Protein 1ZKO (pdb70)

Sequence (252 aa):
HHHHHLKKKKKYTKTHEWVSIEEDKVATVGITNHAQEQLGDVVVYVDLPEVGREVKKGEVVASSIESVKAAADVYAPLSGKIVEVNEKKLDTEPELINKDPEGEGWLFKEISDEGELEDLLLDEQQAYQEEFCAQQHHHHHLKKKYTKTHEWVSIEDKVATVGITNHAQEQLGDVVYVDLPEVGREVKKGEVVASSSIESSVVKAAADVYAPLSGKIVEVNEKLDTEPELINKDPEGEGWLFKEISDEGELEDLLDEQAYQEFCAQ

Secondary structure (DSSP, 8-state):
--PPPP--EE-TTSEEEEEETTEEEEEE-HHHHHHH-SEEEEEPPPTT-EE-TT-EEEEEEESS-EEEEE-SS-EE---B-GGGGT-TTHHHH-TTTTT--B--BS-GGGGGGSB-HHHHHHHHH-/--PPPP--EE-TTSEEEEEETTEEEEEE-HHHHHHH-SEEEEEPPPTT-EE-TTSEEEEEEESS-EEEEE-SS-EE---B-GGGGT-TTHHHH-TTTTT--B--BS-GGGGGGSB-HHHHHHHHH-

Nearest PDB structures (foldseek):
  1zko-assembly1_A  TM=1.008E+00  e=4.469E-24  Thermotoga maritima
  1onl-assembly3_C  TM=9.781E-01  e=3.619E-15  Thermus thermophilus
  3wdn-assembly1_A  TM=9.797E-01  e=1.399E-14  Bos taurus
  3mxu-assembly1_A  TM=9.113E-01  e=3.582E-14  Bartonella henselae
  2edg-assembly1_A  TM=9.151E-01  e=4.531E-14  Mus musculus

Structure (mmCIF, N/CA/C/O backbone):
data_1ZKO
#
_entry.id   1ZKO
#
_cell.length_a   53.950
_cell.length_b   65.249
_cell.length_c   69.140
_cell.angle_alpha   90.000
_cell.angle_beta   90.000
_cell.angle_gamma   90.000
#
_symmetry.space_group_name_H-M   'P 21 21 21'
#
loop_
_entity.id
_entity.type
_entity.pdbx_description
1 polymer 'Glycine cleavage system H protein'
2 non-polymer 'SODIUM ION'
3 water water
#
loop_
_atom_site.group_PDB
_atom_site.id
_atom_site.type_symbol
_atom_site.label_atom_id
_atom_site.label_alt_id
_atom_site.label_comp_id
_atom_site.label_asym_id
_atom_site.label_entity_id
_atom_site.label_seq_id
_atom_site.pdbx_PDB_ins_code
_atom_site.Cartn_x
_atom_site.Cartn_y
_atom_site.Cartn_z
_atom_site.occupancy
_atom_site.B_iso_or_equiv
_atom_site.auth_seq_id
_atom_site.auth_comp_id
_atom_site.auth_asym_id
_atom_site.auth_atom_id
_atom_site.pdbx_PDB_model_num
ATOM 1 N N . HIS A 1 8 ? -4.372 16.017 55.237 1.00 23.53 -4 HIS A N 1
ATOM 2 C CA . HIS A 1 8 ? -3.614 15.969 53.956 1.00 22.48 -4 HIS A CA 1
ATOM 3 C C . HIS A 1 8 ? -3.369 14.535 53.535 1.00 23.28 -4 HIS A C 1
ATOM 4 O O . HIS A 1 8 ? -3.094 13.670 54.367 1.00 24.88 -4 HIS A O 1
ATOM 11 N N . HIS A 1 9 ? -3.467 14.303 52.234 1.00 21.84 -3 HIS A N 1
ATOM 12 C CA . HIS A 1 9 ? -3.400 12.964 51.674 1.00 22.22 -3 HIS A CA 1
ATOM 13 C C . HIS A 1 9 ? -2.146 12.794 50.837 1.00 21.02 -3 HIS A C 1
ATOM 14 O O . HIS A 1 9 ? -1.632 13.768 50.283 1.00 21.38 -3 HIS A O 1
ATOM 21 N N . HIS A 1 10 ? -1.642 11.562 50.782 1.00 18.06 -2 HIS A N 1
ATOM 22 C CA . HIS A 1 10 ? -0.411 11.250 50.061 1.00 16.19 -2 HIS A CA 1
ATOM 23 C C . HIS A 1 10 ? -0.495 11.692 48.602 1.00 14.69 -2 HIS A C 1
ATOM 24 O O . HIS A 1 10 ? -1.407 11.302 47.872 1.00 14.36 -2 HIS A O 1
ATOM 31 N N . HIS A 1 11 ? 0.457 12.521 48.188 1.00 15.40 -1 HIS A N 1
ATOM 32 C CA . HIS A 1 11 ? 0.489 13.022 46.823 1.00 15.12 -1 HIS A CA 1
ATOM 33 C C . HIS A 1 11 ? 0.845 11.906 45.854 1.00 13.47 -1 HIS A C 1
ATOM 34 O O . HIS A 1 11 ? 1.784 11.154 46.094 1.00 15.71 -1 HIS A O 1
ATOM 41 N N . HIS A 1 12 ? 0.078 11.803 44.773 1.00 12.76 0 HIS A N 1
ATOM 42 C CA . HIS A 1 12 ? 0.421 10.919 43.670 1.00 12.85 0 HIS A CA 1
ATOM 43 C C . HIS A 1 12 ? 1.584 11.517 42.893 1.00 13.67 0 HIS A C 1
ATOM 44 O O . HIS A 1 12 ? 1.795 12.729 42.911 1.00 14.41 0 HIS A O 1
ATOM 51 N N . LEU A 1 13 ? 2.335 10.665 42.211 1.00 10.93 1 LEU A N 1
ATOM 52 C CA . LEU A 1 13 ? 3.356 11.137 41.282 1.00 10.68 1 LEU A CA 1
ATOM 53 C C . LEU A 1 13 ? 2.750 11.224 39.899 1.00 9.94 1 LEU A C 1
ATOM 54 O O . LEU A 1 13 ? 2.315 10.215 39.350 1.00 9.49 1 LEU A O 1
ATOM 59 N N . LYS A 1 14 ? 2.730 12.428 39.331 1.00 10.07 2 LYS A N 1
ATOM 60 C CA A LYS A 1 14 ? 2.137 12.648 38.007 0.80 12.42 2 LYS A CA 1
ATOM 61 C CA B LYS A 1 14 ? 2.146 12.634 38.009 0.20 10.74 2 LYS A CA 1
ATOM 62 C C . LYS A 1 14 ? 3.017 13.551 37.158 1.00 11.53 2 LYS A C 1
ATOM 63 O O . LYS A 1 14 ? 3.207 14.718 37.481 1.00 11.33 2 LYS A O 1
ATOM 82 N N . LYS A 1 16 ? 4.654 14.109 32.800 1.00 10.80 4 LYS A N 1
ATOM 83 C CA A LYS A 1 16 ? 4.804 13.638 31.430 0.50 11.46 4 LYS A CA 1
ATOM 84 C CA B LYS A 1 16 ? 4.796 13.663 31.427 0.50 12.24 4 LYS A CA 1
ATOM 85 C C . LYS A 1 16 ? 6.254 13.850 31.021 1.00 13.02 4 LYS A C 1
ATOM 86 O O . LYS A 1 16 ? 6.841 14.916 31.253 1.00 14.21 4 LYS A O 1
ATOM 97 N N . LYS A 1 17 ? 6.846 12.813 30.458 1.00 11.41 5 LYS A N 1
ATOM 98 C CA . LYS A 1 17 ? 8.234 12.879 30.034 1.00 13.98 5 LYS A CA 1
ATOM 99 C C . LYS A 1 17 ? 8.345 12.430 28.594 1.00 13.93 5 LYS A C 1
ATOM 100 O O . LYS A 1 17 ? 7.421 11.800 28.052 1.00 13.99 5 LYS A O 1
ATOM 106 N N . TYR A 1 18 ? 9.490 12.743 27.996 1.00 14.16 6 TYR A N 1
ATOM 107 C CA . TYR A 1 18 ? 9.710 12.497 26.581 1.00 13.90 6 TYR A CA 1
ATOM 108 C C . TYR A 1 18 ? 11.099 11.948 26.317 1.00 13.17 6 TYR A C 1
ATOM 109 O O . TYR A 1 18 ? 12.004 12.063 27.145 1.00 13.72 6 TYR A O 1
ATOM 118 N N . THR A 1 19 ? 11.252 11.337 25.149 1.00 14.14 7 THR A N 1
ATOM 119 C CA . THR A 1 19 ? 12.533 10.807 24.713 1.00 15.62 7 THR A CA 1
ATOM 120 C C . THR A 1 19 ? 12.971 11.514 23.432 1.00 15.80 7 THR A C 1
ATOM 121 O O . THR A 1 19 ? 12.147 12.074 22.700 1.00 13.81 7 THR A O 1
ATOM 125 N N . LYS A 1 20 ? 14.271 11.476 23.155 1.00 18.23 8 LYS A N 1
ATOM 126 C CA . LYS A 1 20 ? 14.803 12.041 21.913 1.00 18.75 8 LYS A CA 1
ATOM 127 C C . LYS A 1 20 ? 14.413 11.209 20.693 1.00 18.84 8 LYS A C 1
ATOM 128 O O . LYS A 1 20 ? 14.465 11.692 19.558 1.00 19.68 8 LYS A O 1
ATOM 134 N N . THR A 1 21 ? 14.004 9.966 20.942 1.00 18.60 9 THR A N 1
ATOM 135 C CA . THR A 1 21 ? 13.413 9.110 19.908 1.00 17.52 9 THR A CA 1
ATOM 136 C C . THR A 1 21 ? 11.920 9.411 19.654 1.00 16.90 9 THR A C 1
ATOM 137 O O . THR A 1 21 ? 11.239 8.657 18.954 1.00 19.04 9 THR A O 1
ATOM 141 N N . HIS A 1 22 ? 11.438 10.520 20.222 1.00 15.63 10 HIS A N 1
ATOM 142 C CA . HIS A 1 22 ? 10.074 11.029 20.040 1.00 14.05 10 HIS A CA 1
ATOM 143 C C . HIS A 1 22 ? 8.992 10.085 20.554 1.00 13.87 10 HIS A C 1
ATOM 144 O O . HIS A 1 22 ? 8.014 9.797 19.866 1.00 13.32 10 HIS A O 1
ATOM 151 N N . GLU A 1 23 ? 9.186 9.621 21.782 1.00 12.80 11 GLU A N 1
ATOM 152 C CA . GLU A 1 23 ? 8.151 8.902 22.503 1.00 12.31 11 GLU A CA 1
ATOM 153 C C . GLU A 1 23 ? 7.789 9.719 23.711 1.00 12.99 11 GLU A C 1
ATOM 154 O O . GLU A 1 23 ? 8.596 10.525 24.167 1.00 12.17 11 GLU A O 1
ATOM 160 N N . TRP A 1 24 ? 6.574 9.519 24.214 1.00 11.07 12 TRP A N 1
ATOM 161 C CA . TRP A 1 24 ? 6.127 10.160 25.449 1.00 11.98 12 TRP A CA 1
ATOM 162 C C . TRP A 1 24 ? 5.823 9.115 26.506 1.00 12.00 12 TRP A C 1
ATOM 163 O O . TRP A 1 24 ? 5.514 7.967 26.172 1.00 10.45 12 TRP A O 1
ATOM 174 N N . VAL A 1 25 ? 5.966 9.520 27.768 1.00 12.85 13 VAL A N 1
ATOM 175 C CA . VAL A 1 25 ? 5.648 8.706 28.938 1.00 14.76 13 VAL A CA 1
ATOM 176 C C . VAL A 1 25 ? 4.825 9.562 29.907 1.00 14.56 13 VAL A C 1
ATOM 177 O O . VAL A 1 25 ? 5.308 10.587 30.398 1.00 14.92 13 VAL A O 1
ATOM 181 N N . SER A 1 26 ? 3.591 9.135 30.163 1.00 12.00 14 SER A N 1
ATOM 182 C CA . SER A 1 26 ? 2.702 9.767 31.139 1.00 13.38 14 SER A CA 1
ATOM 183 C C . SER A 1 26 ? 2.694 8.869 32.367 1.00 12.98 14 SER A C 1
ATOM 184 O O . SER A 1 26 ? 2.260 7.719 32.299 1.00 11.70 14 SER A O 1
ATOM 187 N N . ILE A 1 27 ? 3.184 9.392 33.486 1.00 10.39 15 ILE A N 1
ATOM 188 C CA . ILE A 1 27 ? 3.335 8.577 34.678 1.00 13.81 15 ILE A CA 1
ATOM 189 C C . ILE A 1 27 ? 2.275 8.903 35.727 1.00 11.94 15 ILE A C 1
ATOM 190 O O . ILE A 1 27 ? 1.974 10.077 35.960 1.00 11.99 15 ILE A O 1
ATOM 195 N N . GLU A 1 28 ? 1.691 7.852 36.301 1.00 10.59 16 GLU A N 1
ATOM 196 C CA A GLU A 1 28 ? 0.769 7.965 37.433 0.50 11.27 16 GLU A CA 1
ATOM 197 C CA B GLU A 1 28 ? 0.771 7.971 37.435 0.50 10.44 16 GLU A CA 1
ATOM 198 C C . GLU A 1 28 ? 1.230 6.944 38.468 1.00 11.73 16 GLU A C 1
ATOM 199 O O . GLU A 1 28 ? 0.979 5.731 38.326 1.00 10.31 16 GLU A O 1
ATOM 204 N N . ASP A 1 29 ? 1.930 7.440 39.488 1.00 11.81 17 ASP A N 1
ATOM 205 C CA . ASP A 1 29 ? 2.591 6.596 40.481 1.00 13.78 17 ASP A CA 1
ATOM 206 C C . ASP A 1 29 ? 3.554 5.626 39.800 1.00 15.20 17 ASP A C 1
ATOM 207 O O . ASP A 1 29 ? 4.533 6.083 39.210 1.00 17.14 17 ASP A O 1
ATOM 212 N N . LYS A 1 30 ? 3.285 4.321 39.851 1.00 14.49 18 LYS A N 1
ATOM 213 C CA . LYS A 1 30 ? 4.173 3.334 39.207 1.00 14.19 18 LYS A CA 1
ATOM 214 C C . LYS A 1 30 ? 3.736 2.925 37.805 1.00 14.82 18 LYS A C 1
ATOM 215 O O . LYS A 1 30 ? 4.404 2.115 37.160 1.00 17.07 18 LYS A O 1
ATOM 221 N N . VAL A 1 31 ? 2.622 3.471 37.329 1.00 11.79 19 VAL A N 1
ATOM 222 C CA . VAL A 1 31 ? 2.098 3.091 36.018 1.00 12.14 19 VAL A CA 1
ATOM 223 C C . VAL A 1 31 ? 2.441 4.146 34.976 1.00 12.72 19 VAL A C 1
ATOM 224 O O . VAL A 1 31 ? 2.063 5.317 35.109 1.00 13.44 19 VAL A O 1
ATOM 228 N N . ALA A 1 32 ? 3.196 3.724 33.968 1.00 12.31 20 ALA A N 1
ATOM 229 C CA . ALA A 1 32 ? 3.582 4.573 32.845 1.00 12.02 20 ALA A CA 1
ATOM 230 C C . ALA A 1 32 ? 2.783 4.183 31.618 1.00 13.09 20 ALA A C 1
ATOM 231 O O . ALA A 1 32 ? 2.741 3.007 31.246 1.00 16.67 20 ALA A O 1
ATOM 233 N N . THR A 1 33 ? 2.146 5.172 30.998 1.00 10.38 21 THR A N 1
ATOM 234 C CA . THR A 1 33 ? 1.511 5.007 29.697 1.00 10.67 21 THR A CA 1
ATOM 235 C C . THR A 1 33 ? 2.491 5.542 28.653 1.00 9.74 21 THR A C 1
ATOM 236 O O . THR A 1 33 ? 3.040 6.636 28.819 1.00 9.92 21 THR A O 1
ATOM 240 N N . VAL A 1 34 ? 2.701 4.773 27.587 1.00 9.24 22 VAL A N 1
ATOM 241 C CA . VAL A 1 34 ? 3.704 5.110 26.577 1.00 8.63 22 VAL A CA 1
ATOM 242 C C . VAL A 1 34 ? 3.091 5.180 25.184 1.00 8.25 22 VAL A C 1
ATOM 243 O O . VAL A 1 34 ? 2.227 4.383 24.832 1.00 9.59 22 VAL A O 1
ATOM 247 N N . GLY A 1 35 ? 3.554 6.138 24.392 1.00 7.27 23 GLY A N 1
ATOM 248 C CA . GLY A 1 35 ? 3.176 6.206 22.987 1.00 8.71 23 GLY A CA 1
ATOM 249 C C . GLY A 1 35 ? 4.161 7.043 22.203 1.00 9.12 23 GLY A C 1
ATOM 250 O O . GLY A 1 35 ? 5.242 7.379 22.712 1.00 11.44 23 GLY A O 1
ATOM 251 N N . ILE A 1 36 ? 3.798 7.366 20.968 1.00 9.52 24 ILE A N 1
ATOM 252 C CA . ILE A 1 36 ? 4.650 8.216 20.131 1.00 8.21 24 ILE A CA 1
ATOM 253 C C . ILE A 1 36 ? 4.074 9.621 20.067 1.00 9.88 24 ILE A C 1
ATOM 254 O O . ILE A 1 36 ? 2.863 9.805 20.186 1.00 11.83 24 ILE A O 1
ATOM 259 N N . THR A 1 37 ? 4.947 10.611 19.915 1.00 10.71 25 THR A N 1
ATOM 260 C CA . THR A 1 37 ? 4.506 11.997 19.953 1.00 12.01 25 THR A CA 1
ATOM 261 C C . THR A 1 37 ? 3.865 12.422 18.636 1.00 13.26 25 THR A C 1
ATOM 262 O O . THR A 1 37 ? 4.008 11.745 17.602 1.00 13.56 25 THR A O 1
ATOM 266 N N . ASN A 1 38 ? 3.186 13.569 18.658 1.00 13.70 26 ASN A N 1
ATOM 267 C CA . ASN A 1 38 ? 2.660 14.134 17.427 1.00 15.20 26 ASN A CA 1
ATOM 268 C C . ASN A 1 38 ? 3.753 14.321 16.378 1.00 15.67 26 ASN A C 1
ATOM 269 O O . ASN A 1 38 ? 3.523 14.091 15.195 1.00 14.02 26 ASN A O 1
ATOM 274 N N . HIS A 1 39 ? 4.939 14.736 16.828 1.00 15.51 27 HIS A N 1
ATOM 275 C CA . HIS A 1 39 ? 6.086 14.904 15.950 1.00 15.83 27 HIS A CA 1
ATOM 276 C C . HIS A 1 39 ? 6.406 13.595 15.228 1.00 14.54 27 HIS A C 1
ATOM 277 O O . HIS A 1 39 ? 6.649 13.579 14.011 1.00 14.16 27 HIS A O 1
ATOM 284 N N . ALA A 1 40 ? 6.385 12.501 15.990 1.00 12.28 28 ALA A N 1
ATOM 285 C CA . ALA A 1 40 ? 6.688 11.170 15.468 1.00 12.84 28 ALA A CA 1
ATOM 286 C C . ALA A 1 40 ? 5.703 10.737 14.398 1.00 12.81 28 ALA A C 1
ATOM 287 O O . ALA A 1 40 ? 6.107 10.272 13.332 1.00 13.25 28 ALA A O 1
ATOM 289 N N . GLN A 1 41 ? 4.411 10.881 14.676 1.00 12.76 29 GLN A N 1
ATOM 290 C CA . GLN A 1 41 ? 3.409 10.439 13.715 1.00 13.82 29 GLN A CA 1
ATOM 291 C C . GLN A 1 41 ? 3.493 11.277 12.446 1.00 15.03 29 GLN A C 1
ATOM 292 O O . GLN A 1 41 ? 3.323 10.753 11.355 1.00 15.70 29 GLN A O 1
ATOM 298 N N . GLU A 1 42 ? 3.774 12.576 12.600 1.00 15.49 30 GLU A N 1
ATOM 299 C CA . GLU A 1 42 ? 3.991 13.462 11.453 1.00 17.18 30 GLU A CA 1
ATOM 300 C C . GLU A 1 42 ? 5.110 12.975 10.538 1.00 17.62 30 GLU A C 1
ATOM 301 O O . GLU A 1 42 ? 4.953 12.998 9.324 1.00 18.29 30 GLU A O 1
ATOM 307 N N . GLN A 1 43 ? 6.219 12.515 11.119 1.00 17.59 31 GLN A N 1
ATOM 308 C CA . GLN A 1 43 ? 7.352 12.002 10.346 1.00 18.62 31 GLN A CA 1
ATOM 309 C C . GLN A 1 43 ? 7.014 10.690 9.647 1.00 18.27 31 GLN A C 1
ATOM 310 O O . GLN A 1 43 ? 7.396 10.478 8.502 1.00 19.34 31 GLN A O 1
ATOM 316 N N . LEU A 1 44 ? 6.296 9.820 10.355 1.00 16.07 32 LEU A N 1
ATOM 317 C CA . LEU A 1 44 ? 5.920 8.503 9.833 1.00 15.08 32 LEU A CA 1
ATOM 318 C C . LEU A 1 44 ? 4.876 8.562 8.714 1.00 14.68 32 LEU A C 1
ATOM 319 O O . LEU A 1 44 ? 4.944 7.790 7.753 1.00 17.04 32 LEU A O 1
ATOM 324 N N . GLY A 1 45 ? 3.914 9.474 8.838 1.00 14.98 33 GLY A N 1
ATOM 325 C CA . GLY A 1 45 ? 2.778 9.513 7.911 1.00 14.84 33 GLY A CA 1
ATOM 326 C C . GLY A 1 45 ? 1.709 8.521 8.331 1.00 14.33 33 GLY A C 1
ATOM 327 O O . GLY A 1 45 ? 1.691 8.093 9.479 1.00 12.54 33 GLY A O 1
ATOM 328 N N . ASP A 1 46 ? 0.824 8.162 7.396 1.00 13.94 34 ASP A N 1
ATOM 329 C CA . ASP A 1 46 ? -0.353 7.339 7.681 1.00 14.45 34 ASP A CA 1
ATOM 330 C C . ASP A 1 46 ? 0.023 5.956 8.178 1.00 13.33 34 ASP A C 1
ATOM 331 O O . ASP A 1 46 ? 0.586 5.163 7.428 1.00 12.96 34 ASP A O 1
ATOM 336 N N . VAL A 1 47 ? -0.310 5.660 9.434 1.00 13.79 35 VAL A N 1
ATOM 337 C CA A VAL A 1 47 ? 0.008 4.367 10.060 0.50 11.69 35 VAL A CA 1
ATOM 338 C CA B VAL A 1 47 ? 0.050 4.364 9.989 0.50 12.99 35 VAL A CA 1
ATOM 339 C C . VAL A 1 47 ? -0.939 3.281 9.557 1.00 12.24 35 VAL A C 1
ATOM 340 O O . VAL A 1 47 ? -2.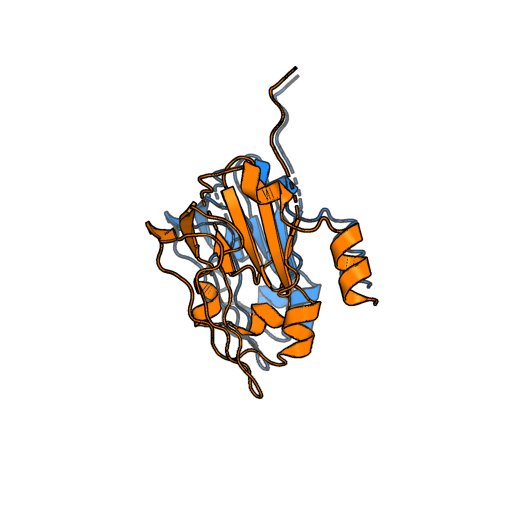161 3.487 9.541 1.00 13.76 35 VAL A O 1
ATOM 347 N N . VAL A 1 48 ? -0.382 2.133 9.175 1.00 11.43 36 VAL A N 1
ATOM 348 C CA . VAL A 1 48 ? -1.149 1.028 8.612 1.00 12.03 36 VAL A CA 1
ATOM 349 C C . VAL A 1 48 ? -1.097 -0.239 9.459 1.00 11.47 36 VAL A C 1
ATOM 350 O O . VAL A 1 48 ? -1.858 -1.160 9.221 1.00 10.69 36 VAL A O 1
ATOM 354 N N . TYR A 1 49 ? -0.207 -0.286 10.446 1.00 11.03 37 TYR A N 1
ATOM 355 C CA . TYR A 1 49 ? -0.020 -1.525 11.210 1.00 11.76 37 TYR A CA 1
ATOM 356 C C . TYR A 1 49 ? 0.795 -1.245 12.456 1.00 11.23 37 TYR A C 1
ATOM 357 O O . TYR A 1 49 ? 1.776 -0.505 12.400 1.00 10.13 37 TYR A O 1
ATOM 366 N N . VAL A 1 50 ? 0.350 -1.808 13.580 1.00 12.39 38 VAL A N 1
ATOM 367 C CA . VAL A 1 50 ? 1.076 -1.762 14.851 1.00 12.68 38 VAL A CA 1
ATOM 368 C C . VAL A 1 50 ? 1.266 -3.187 15.392 1.00 13.72 38 VAL A C 1
ATOM 369 O O . VAL A 1 50 ? 0.357 -4.008 15.312 1.00 14.35 38 VAL A O 1
ATOM 373 N N . ASP A 1 51 ? 2.446 -3.464 15.942 1.00 12.72 39 ASP A N 1
ATOM 374 C CA . ASP A 1 51 ? 2.681 -4.679 16.715 1.00 12.91 39 ASP A CA 1
ATOM 375 C C . ASP A 1 51 ? 2.958 -4.219 18.136 1.00 13.48 39 ASP A C 1
ATOM 376 O O . ASP A 1 51 ? 3.943 -3.540 18.393 1.00 13.69 39 ASP A O 1
ATOM 381 N N . LEU A 1 52 ? 2.057 -4.558 19.046 1.00 14.74 40 LEU A N 1
ATOM 382 C CA . LEU A 1 52 ? 2.169 -4.146 20.435 1.00 15.15 40 LEU A CA 1
ATOM 383 C C . LEU A 1 52 ? 2.827 -5.244 21.271 1.00 15.78 40 LEU A C 1
ATOM 384 O O . LEU A 1 52 ? 2.834 -6.411 20.863 1.00 16.63 40 LEU A O 1
ATOM 389 N N . PRO A 1 53 ? 3.384 -4.872 22.444 1.00 15.56 41 PRO A N 1
ATOM 390 C CA . PRO A 1 53 ? 4.054 -5.821 23.334 1.00 16.91 41 PRO A CA 1
ATOM 391 C C . PRO A 1 53 ? 3.076 -6.791 23.977 1.00 18.53 41 PRO A C 1
ATOM 392 O O . PRO A 1 53 ? 1.867 -6.561 23.952 1.00 18.34 41 PRO A O 1
ATOM 396 N N . GLU A 1 54 ? 3.596 -7.876 24.535 1.00 19.68 42 GLU A N 1
ATOM 397 C CA . GLU A 1 54 ? 2.752 -8.808 25.266 1.00 19.89 42 GLU A CA 1
ATOM 398 C C . GLU A 1 54 ? 2.639 -8.435 26.737 1.00 18.12 42 GLU A C 1
ATOM 399 O O . GLU A 1 54 ? 3.639 -8.132 27.387 1.00 16.02 42 GLU A O 1
ATOM 405 N N . VAL A 1 55 ? 1.412 -8.466 27.249 1.00 17.54 43 VAL A N 1
ATOM 406 C CA . VAL A 1 55 ? 1.146 -8.193 28.664 1.00 18.36 43 VAL A CA 1
ATOM 407 C C . VAL A 1 55 ? 1.831 -9.229 29.560 1.00 19.30 43 VAL A C 1
ATOM 408 O O . VAL A 1 55 ? 1.739 -10.443 29.310 1.00 18.30 43 VAL A O 1
ATOM 412 N N . GLY A 1 56 ? 2.524 -8.739 30.589 1.00 19.42 44 GLY A N 1
ATOM 413 C CA . GLY A 1 56 ? 3.333 -9.582 31.469 1.00 18.76 44 GLY A CA 1
ATOM 414 C C . GLY A 1 56 ? 4.821 -9.573 31.172 1.00 19.06 44 GLY A C 1
ATOM 415 O O . GLY A 1 56 ? 5.623 -10.015 31.990 1.00 18.50 44 GLY A O 1
ATOM 416 N N . ARG A 1 57 ? 5.197 -9.070 30.000 1.00 19.38 45 ARG A N 1
ATOM 417 C CA . ARG A 1 57 ? 6.593 -9.054 29.586 1.00 19.91 45 ARG A CA 1
ATOM 418 C C . ARG A 1 57 ? 7.433 -8.110 30.453 1.00 19.64 45 ARG A C 1
ATOM 419 O O . ARG A 1 57 ? 7.057 -6.955 30.672 1.00 19.25 45 ARG A O 1
ATOM 427 N N . GLU A 1 58 ? 8.551 -8.628 30.954 1.00 20.64 46 GLU A N 1
ATOM 428 C CA . GLU A 1 58 ? 9.547 -7.819 31.647 1.00 20.76 46 GLU A CA 1
ATOM 429 C C . GLU A 1 58 ? 10.503 -7.213 30.624 1.00 20.26 46 GLU A C 1
ATOM 430 O O . GLU A 1 58 ? 11.091 -7.932 29.813 1.00 20.51 46 GLU A O 1
ATOM 436 N N . VAL A 1 59 ? 10.651 -5.890 30.667 1.00 19.12 47 VAL A N 1
ATOM 437 C CA . VAL A 1 59 ? 11.472 -5.158 29.696 1.00 18.00 47 VAL A CA 1
ATOM 438 C C . VAL A 1 59 ? 12.496 -4.260 30.392 1.00 18.45 47 VAL A C 1
ATOM 439 O O . VAL A 1 59 ? 12.252 -3.772 31.508 1.00 17.58 47 VAL A O 1
ATOM 443 N N . LYS A 1 60 ? 13.639 -4.050 29.736 1.00 17.11 48 LYS A N 1
ATOM 444 C CA . LYS A 1 60 ? 14.618 -3.079 30.194 1.00 16.72 48 LYS A CA 1
ATOM 445 C C . LYS A 1 60 ? 14.504 -1.810 29.362 1.00 15.13 48 LYS A C 1
ATOM 446 O O . LYS A 1 60 ? 14.108 -1.852 28.200 1.00 16.23 48 LYS A O 1
ATOM 452 N N . LYS A 1 61 ? 14.857 -0.678 29.966 1.00 13.99 49 LYS A N 1
ATOM 453 C CA . LYS A 1 61 ? 14.943 0.578 29.242 1.00 11.57 49 LYS A CA 1
ATOM 454 C C . LYS A 1 61 ? 15.782 0.356 27.977 1.00 13.44 49 LYS A C 1
ATOM 455 O O . LYS A 1 61 ? 16.846 -0.259 28.047 1.00 13.57 49 LYS A O 1
ATOM 459 N N . GLY A 1 62 ? 15.269 0.804 26.834 1.00 13.44 50 GLY A N 1
ATOM 460 C CA . GLY A 1 62 ? 16.008 0.729 25.572 1.00 11.95 50 GLY A CA 1
ATOM 461 C C . GLY A 1 62 ? 15.618 -0.435 24.683 1.00 14.28 50 GLY A C 1
ATOM 462 O O . GLY A 1 62 ? 15.885 -0.407 23.485 1.00 15.20 50 GLY A O 1
ATOM 463 N N . GLU A 1 63 ? 14.984 -1.456 25.259 1.00 14.44 51 GLU A N 1
ATOM 464 C CA . GLU A 1 63 ? 14.582 -2.652 24.516 1.00 15.41 51 GLU A CA 1
ATOM 465 C C . GLU A 1 63 ? 13.471 -2.318 23.517 1.00 14.65 51 GLU A C 1
ATOM 466 O O . GLU A 1 63 ? 12.650 -1.449 23.776 1.00 12.02 51 GLU A O 1
ATOM 472 N N . VAL A 1 64 ? 13.453 -2.990 22.368 1.00 14.46 52 VAL A N 1
ATOM 473 C CA . VAL A 1 64 ? 12.347 -2.829 21.417 1.00 14.92 52 VAL A CA 1
ATOM 474 C C . VAL A 1 64 ? 11.087 -3.524 21.945 1.00 15.50 52 VAL A C 1
ATOM 475 O O . VAL A 1 64 ? 11.098 -4.730 22.217 1.00 17.29 52 VAL A O 1
ATOM 479 N N . VAL A 1 65 ? 9.995 -2.774 22.085 1.00 14.42 53 VAL A N 1
ATOM 480 C CA . VAL A 1 65 ? 8.748 -3.370 22.611 1.00 15.18 53 VAL A CA 1
ATOM 481 C C . VAL A 1 65 ? 7.547 -3.237 21.682 1.00 15.85 53 VAL A C 1
ATOM 482 O O . VAL A 1 65 ? 6.541 -3.897 21.893 1.00 17.71 53 VAL A O 1
ATOM 486 N N . ALA A 1 66 ? 7.649 -2.389 20.663 1.00 14.78 54 ALA A N 1
ATOM 487 C CA . ALA A 1 66 ? 6.585 -2.279 19.674 1.00 13.69 54 ALA A CA 1
ATOM 488 C C . ALA A 1 66 ? 7.148 -1.878 18.332 1.00 13.78 54 ALA A C 1
ATOM 489 O O . ALA A 1 66 ? 8.261 -1.365 18.236 1.00 14.33 54 ALA A O 1
ATOM 491 N N . SER A 1 67 ? 6.374 -2.134 17.291 1.00 13.89 55 SER A N 1
ATOM 492 C CA A SER A 1 67 ? 6.724 -1.708 15.946 0.50 13.42 55 SER A CA 1
ATOM 493 C CA B SER A 1 67 ? 6.736 -1.669 15.967 0.50 13.09 55 SER A CA 1
ATOM 494 C C . SER A 1 67 ? 5.529 -1.010 15.321 1.00 12.88 55 SER A C 1
ATOM 495 O O . SER A 1 67 ? 4.390 -1.396 15.566 1.00 12.96 55 SER A O 1
ATOM 500 N N . ILE A 1 68 ? 5.800 0.025 14.535 1.00 10.98 56 ILE A N 1
ATOM 501 C CA . ILE A 1 68 ? 4.756 0.782 13.848 1.00 12.20 56 ILE A CA 1
ATOM 502 C C . ILE A 1 68 ? 5.135 0.855 12.375 1.00 12.98 56 ILE A C 1
ATOM 503 O O . ILE A 1 68 ? 6.268 1.198 12.042 1.00 15.83 56 ILE A O 1
ATOM 508 N N . GLU A 1 69 ? 4.197 0.510 11.493 1.00 10.70 57 GLU A N 1
ATOM 509 C CA . GLU A 1 69 ? 4.446 0.588 10.063 1.00 10.96 57 GLU A CA 1
ATOM 510 C C . GLU A 1 69 ? 3.477 1.568 9.435 1.00 10.83 57 GLU A C 1
ATOM 511 O O . GLU A 1 69 ? 2.281 1.548 9.732 1.00 8.38 57 GLU A O 1
ATOM 517 N N . SER A 1 70 ? 4.013 2.440 8.590 1.00 11.51 58 SER A N 1
ATOM 518 C CA . SER A 1 70 ? 3.207 3.416 7.896 1.00 12.92 58 SER A CA 1
ATOM 519 C C . SER A 1 70 ? 3.267 3.139 6.408 1.00 13.54 58 SER A C 1
ATOM 520 O O . SER A 1 70 ? 3.925 2.188 5.973 1.00 14.69 58 SER A O 1
ATOM 523 N N . VAL A 1 71 ? 2.559 3.946 5.625 1.00 13.56 59 VAL A N 1
ATOM 524 C CA . VAL A 1 71 ? 2.575 3.768 4.176 1.00 14.81 59 VAL A CA 1
ATOM 525 C C . VAL A 1 71 ? 4.016 3.853 3.631 1.00 16.75 59 VAL A C 1
ATOM 526 O O . VAL A 1 71 ? 4.428 3.010 2.833 1.00 17.37 59 VAL A O 1
ATOM 530 N N . LYS A 1 72 ? 4.780 4.844 4.091 1.00 18.23 60 LYS A N 1
ATOM 531 C CA . LYS A 1 72 ? 6.108 5.119 3.534 1.00 19.06 60 LYS A CA 1
ATOM 532 C C . LYS A 1 72 ? 7.288 4.684 4.418 1.00 20.22 60 LYS A C 1
ATOM 533 O O . LYS A 1 72 ? 8.431 4.662 3.954 1.00 20.98 60 LYS A O 1
ATOM 539 N N . ALA A 1 73 ? 7.023 4.344 5.680 1.00 17.94 61 ALA A N 1
ATOM 540 C CA . ALA A 1 73 ? 8.109 4.087 6.618 1.00 17.85 61 ALA A CA 1
ATOM 541 C C . ALA A 1 73 ? 7.767 3.080 7.718 1.00 17.16 61 ALA A C 1
ATOM 542 O O . ALA A 1 73 ? 6.730 2.416 7.681 1.00 16.11 61 ALA A O 1
ATOM 544 N N . ALA A 1 74 ? 8.671 2.952 8.680 1.00 17.70 62 ALA A N 1
ATOM 545 C CA . ALA A 1 74 ? 8.477 2.054 9.806 1.00 16.66 62 ALA A CA 1
ATOM 546 C C . ALA A 1 74 ? 9.372 2.539 10.927 1.00 17.66 62 ALA A C 1
ATOM 547 O O . ALA A 1 74 ? 10.424 3.116 10.679 1.00 18.98 62 ALA A O 1
ATOM 549 N N . ALA A 1 75 ? 8.944 2.318 12.157 1.00 15.70 63 ALA A N 1
ATOM 550 C CA . ALA A 1 75 ? 9.771 2.657 13.302 1.00 15.85 63 ALA A CA 1
ATOM 551 C C . ALA A 1 75 ? 9.565 1.650 14.411 1.00 15.77 63 ALA A C 1
ATOM 552 O O . ALA A 1 75 ? 8.462 1.124 14.602 1.00 15.00 63 ALA A O 1
ATOM 554 N N . ASP A 1 76 ? 10.645 1.380 15.130 1.00 15.62 64 ASP A N 1
ATOM 555 C CA . ASP A 1 76 ? 10.556 0.611 16.355 1.00 15.31 64 ASP A CA 1
ATOM 556 C C . ASP A 1 76 ? 10.327 1.570 17.510 1.00 15.10 64 ASP A C 1
ATOM 557 O 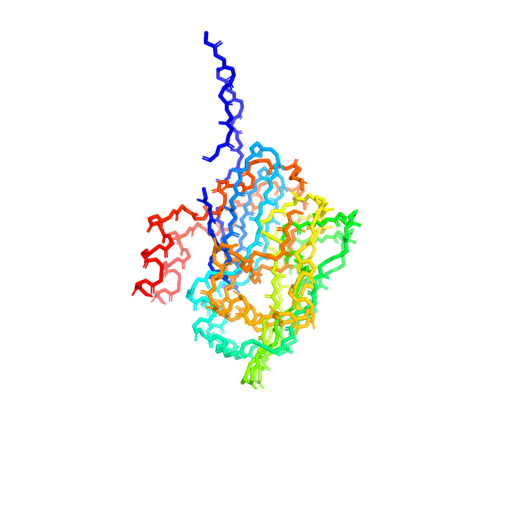O . ASP A 1 76 ? 10.759 2.729 17.475 1.00 15.29 64 ASP A O 1
ATOM 562 N N . VAL A 1 77 ? 9.615 1.077 18.516 1.00 13.65 65 VAL A N 1
ATOM 563 C CA . VAL A 1 77 ? 9.384 1.797 19.751 1.00 13.83 65 VAL A CA 1
ATOM 564 C C . VAL A 1 77 ? 10.224 1.126 20.833 1.00 13.19 65 VAL A C 1
ATOM 565 O O . VAL A 1 77 ? 10.218 -0.100 20.962 1.00 12.02 65 VAL A O 1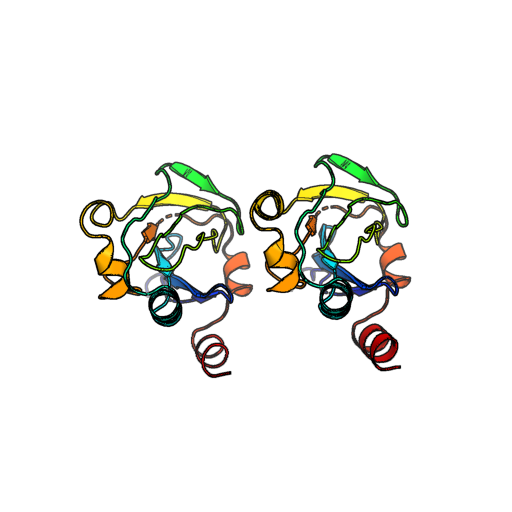
ATOM 569 N N . TYR A 1 78 ? 10.974 1.939 21.571 1.00 14.18 66 TYR A N 1
ATOM 570 C CA . TYR A 1 78 ? 11.871 1.450 22.608 1.00 14.55 66 TYR A CA 1
ATOM 571 C C . TYR A 1 78 ? 11.260 1.713 23.969 1.00 16.14 66 TYR A C 1
ATOM 572 O O . TYR A 1 78 ? 10.618 2.739 24.165 1.00 17.66 66 TYR A O 1
ATOM 581 N N . ALA A 1 79 ? 11.440 0.780 24.901 1.00 15.02 67 ALA A N 1
ATOM 582 C CA . ALA A 1 79 ? 11.007 0.992 26.279 1.00 13.88 67 ALA A CA 1
ATOM 583 C C . ALA A 1 79 ? 11.699 2.246 26.837 1.00 14.33 67 ALA A C 1
ATOM 584 O O . ALA A 1 79 ? 12.924 2.317 26.856 1.00 13.61 67 ALA A O 1
ATOM 586 N N . PRO A 1 80 ? 10.916 3.257 27.242 1.00 14.39 68 PRO A N 1
ATOM 587 C CA . PRO A 1 80 ? 11.513 4.463 27.805 1.00 13.95 68 PRO A CA 1
ATOM 588 C C . PRO A 1 80 ? 12.003 4.264 29.239 1.00 12.78 68 PRO A C 1
ATOM 589 O O . PRO A 1 80 ? 12.808 5.066 29.739 1.00 13.20 68 PRO A O 1
ATOM 593 N N . LEU A 1 81 ? 11.529 3.186 29.867 1.00 12.10 69 LEU A N 1
ATOM 594 C CA . LEU A 1 81 ? 11.820 2.849 31.261 1.00 10.48 69 LEU A CA 1
ATOM 595 C C . LEU A 1 81 ? 11.822 1.321 31.415 1.00 12.91 69 LEU A C 1
ATOM 596 O O . LEU A 1 81 ? 11.274 0.609 30.573 1.00 13.68 69 LEU A O 1
ATOM 601 N N . SER A 1 82 ? 12.419 0.836 32.500 1.00 12.21 70 SER A N 1
ATOM 602 C CA . SER A 1 82 ? 12.427 -0.597 32.816 1.00 12.93 70 SER A CA 1
ATOM 603 C C . SER A 1 82 ? 11.189 -0.940 33.623 1.00 14.38 70 SER A C 1
ATOM 604 O O . SER A 1 82 ? 10.688 -0.110 34.382 1.00 14.43 70 SER A O 1
ATOM 607 N N . GLY A 1 83 ? 10.718 -2.175 33.472 1.00 14.74 71 GLY A N 1
ATOM 608 C CA . GLY A 1 83 ? 9.539 -2.645 34.178 1.00 15.87 71 GLY A CA 1
ATOM 609 C C . GLY A 1 83 ? 8.740 -3.672 33.398 1.00 16.43 71 GLY A C 1
ATOM 610 O O . GLY A 1 83 ? 9.270 -4.366 32.524 1.00 17.77 71 GLY A O 1
ATOM 611 N N . LYS A 1 84 ? 7.453 -3.756 33.709 1.00 15.21 72 LYS A N 1
ATOM 612 C CA . LYS A 1 84 ? 6.619 -4.840 33.212 1.00 13.81 72 LYS A CA 1
ATOM 613 C C . LYS A 1 84 ? 5.395 -4.319 32.465 1.00 13.98 72 LYS A C 1
ATOM 614 O O . LYS A 1 84 ? 4.686 -3.459 32.970 1.00 16.37 72 LYS A O 1
ATOM 620 N N . ILE A 1 85 ? 5.155 -4.836 31.258 1.00 13.16 73 ILE A N 1
ATOM 621 C CA . ILE A 1 85 ? 3.968 -4.473 30.478 1.00 14.32 73 ILE A CA 1
ATOM 622 C C . ILE A 1 85 ? 2.695 -4.943 31.196 1.00 15.33 73 ILE A C 1
ATOM 623 O O . ILE A 1 85 ? 2.567 -6.132 31.534 1.00 16.38 73 ILE A O 1
ATOM 628 N N . VAL A 1 86 ? 1.765 -4.022 31.454 1.00 13.11 74 VAL A N 1
ATOM 629 C CA . VAL A 1 86 ? 0.511 -4.395 32.147 1.00 14.82 74 VAL A CA 1
ATOM 630 C C . VAL A 1 86 ? -0.783 -4.219 31.339 1.00 16.11 74 VAL A C 1
ATOM 631 O O . VAL A 1 86 ? -1.829 -4.766 31.704 1.00 16.96 74 VAL A O 1
ATOM 635 N N . GLU A 1 87 ? -0.723 -3.442 30.264 1.00 14.85 75 GLU A N 1
ATOM 636 C CA . GLU A 1 87 ? -1.883 -3.232 29.409 1.00 14.70 75 GLU A CA 1
ATOM 637 C C . GLU A 1 87 ? -1.403 -2.801 28.027 1.00 15.02 75 GLU A C 1
ATOM 638 O O . GLU A 1 87 ? -0.372 -2.134 27.901 1.00 15.06 75 GLU A O 1
ATOM 644 N N . VAL A 1 88 ? -2.144 -3.205 26.998 1.00 15.12 76 VAL A N 1
ATOM 645 C CA . VAL A 1 88 ? -1.909 -2.733 25.639 1.00 14.45 76 VAL A CA 1
ATOM 646 C C . VAL A 1 88 ? -3.206 -2.177 25.051 1.00 15.00 76 VAL A C 1
ATOM 647 O O . VAL A 1 88 ? -4.311 -2.557 25.474 1.00 14.22 76 VAL A O 1
ATOM 651 N N . ASN A 1 89 ? -3.068 -1.271 24.087 1.00 13.57 77 ASN A N 1
ATOM 652 C CA . ASN A 1 89 ? -4.207 -0.629 23.461 1.00 13.95 77 ASN A CA 1
ATOM 653 C C . ASN A 1 89 ? -4.699 -1.444 22.267 1.00 14.15 77 ASN A C 1
ATOM 654 O O . ASN A 1 89 ? -4.426 -1.112 21.117 1.00 15.19 77 ASN A O 1
ATOM 659 N N . GLU A 1 90 ? -5.428 -2.517 22.562 1.00 17.55 78 GLU A N 1
ATOM 660 C CA . GLU A 1 90 ? -5.833 -3.498 21.548 1.00 19.61 78 GLU A CA 1
ATOM 661 C C . GLU A 1 90 ? -6.602 -2.902 20.366 1.00 18.18 78 GLU A C 1
ATOM 662 O O . GLU A 1 90 ? -6.564 -3.468 19.269 1.00 21.82 78 GLU A O 1
ATOM 668 N N . LYS A 1 91 ? -7.285 -1.771 20.565 1.00 17.24 79 LYS A N 1
ATOM 669 C CA A LYS A 1 91 ? -8.079 -1.180 19.481 0.80 16.80 79 LYS A CA 1
ATOM 670 C CA B LYS A 1 91 ? -8.077 -1.168 19.488 0.20 16.58 79 LYS A CA 1
ATOM 671 C C . LYS A 1 91 ? -7.202 -0.792 18.289 1.00 16.02 79 LYS A C 1
ATOM 672 O O . LYS A 1 91 ? -7.678 -0.726 17.153 1.00 17.82 79 LYS A O 1
ATOM 683 N N . LEU A 1 92 ? -5.916 -0.562 18.554 1.00 13.97 80 LEU A N 1
ATOM 684 C CA . LEU A 1 92 ? -4.945 -0.242 17.502 1.00 13.09 80 LEU A CA 1
ATOM 685 C C . LEU A 1 92 ? -4.708 -1.381 16.504 1.00 14.28 80 LEU A C 1
ATOM 686 O O . LEU A 1 92 ? -4.220 -1.148 15.408 1.00 14.16 80 LEU A O 1
ATOM 691 N N . ASP A 1 93 ? -5.045 -2.608 16.884 1.00 14.57 81 ASP A N 1
ATOM 692 C CA . ASP A 1 93 ? -4.924 -3.738 15.964 1.00 17.04 81 ASP A CA 1
ATOM 693 C C . ASP A 1 93 ? -5.925 -3.613 14.809 1.00 19.16 81 ASP A C 1
ATOM 694 O O . ASP A 1 93 ? -5.655 -4.074 13.692 1.00 20.20 81 ASP A O 1
ATOM 699 N N . THR A 1 94 ? -7.051 -2.956 15.085 1.00 19.44 82 THR A N 1
ATOM 700 C CA . THR A 1 94 ? -8.123 -2.749 14.103 1.00 20.82 82 THR A CA 1
ATOM 701 C C . THR A 1 94 ? -8.191 -1.304 13.609 1.00 21.06 82 THR A C 1
ATOM 702 O O . THR A 1 94 ? -8.682 -1.028 12.506 1.00 19.68 82 THR A O 1
ATOM 706 N N . GLU A 1 95 ? -7.698 -0.385 14.435 1.00 21.45 83 GLU A N 1
ATOM 707 C CA . GLU A 1 95 ? -7.765 1.034 14.134 1.00 21.29 83 GLU A CA 1
ATOM 708 C C . GLU A 1 95 ? -6.408 1.708 14.397 1.00 20.32 83 GLU A C 1
ATOM 709 O O . GLU A 1 95 ? -6.316 2.603 15.249 1.00 18.75 83 GLU A O 1
ATOM 715 N N . PRO A 1 96 ? -5.354 1.304 13.649 1.00 19.31 84 PRO A N 1
ATOM 716 C CA . PRO A 1 96 ? -4.007 1.814 13.939 1.00 18.34 84 PRO A CA 1
ATOM 717 C C . PRO A 1 96 ? -3.873 3.296 13.611 1.00 17.68 84 PRO A C 1
ATOM 718 O O . PRO A 1 96 ? -2.958 3.957 14.110 1.00 16.02 84 PRO A O 1
ATOM 722 N N . GLU A 1 97 ? -4.797 3.807 12.797 1.00 18.35 85 GLU A N 1
ATOM 723 C CA . GLU A 1 97 ? -4.813 5.220 12.431 1.00 19.10 85 GLU A CA 1
ATOM 724 C C . GLU A 1 97 ? -5.075 6.159 13.611 1.00 18.68 85 GLU A C 1
ATOM 725 O O . GLU A 1 97 ? -4.853 7.367 13.494 1.00 19.69 85 GLU A O 1
ATOM 731 N N . LEU A 1 98 ? -5.544 5.620 14.737 1.00 18.16 86 LEU A N 1
ATOM 732 C CA . LEU A 1 98 ? -5.735 6.438 15.942 1.00 18.60 86 LEU A CA 1
ATOM 733 C C . LEU A 1 98 ? -4.399 7.016 16.403 1.00 17.34 86 LEU A C 1
ATOM 734 O O . LEU A 1 98 ? -4.363 8.073 17.032 1.00 18.06 86 LEU A O 1
ATOM 739 N N . ILE A 1 99 ? -3.309 6.335 16.045 1.00 17.08 87 ILE A N 1
ATOM 740 C CA . ILE A 1 99 ? -1.940 6.857 16.218 1.00 17.15 87 ILE A CA 1
ATOM 741 C C . ILE A 1 99 ? -1.715 8.174 15.470 1.00 17.05 87 ILE A C 1
ATOM 742 O O . ILE A 1 99 ? -1.000 9.051 15.958 1.00 17.53 87 ILE A O 1
ATOM 747 N N . ASN A 1 100 ? -2.314 8.318 14.291 1.00 16.64 88 ASN A N 1
ATOM 748 C CA . ASN A 1 100 ? -2.230 9.603 13.585 1.00 15.72 88 ASN A CA 1
ATOM 749 C C . ASN A 1 100 ? -3.202 10.610 14.168 1.00 16.47 88 ASN A C 1
ATOM 750 O O . ASN A 1 100 ? -2.856 11.785 14.348 1.00 17.28 88 ASN A O 1
ATOM 755 N N . LYS A 1 101 ? -4.415 10.141 14.467 1.00 17.21 89 LYS A N 1
ATOM 756 C CA . LYS A 1 101 ? -5.509 11.005 14.916 1.00 17.16 89 LYS A CA 1
ATOM 757 C C . LYS A 1 101 ? -5.210 11.676 16.248 1.00 16.77 89 LYS A C 1
ATOM 758 O O . LYS A 1 101 ? -5.464 12.869 16.402 1.00 18.27 89 LYS A O 1
ATOM 764 N N . ASP A 1 102 ? -4.665 10.904 17.188 1.00 15.47 90 ASP A N 1
ATOM 765 C CA . ASP A 1 102 ? -4.410 11.390 18.546 1.00 14.21 90 ASP A CA 1
ATOM 766 C C . ASP A 1 102 ? -3.247 10.637 19.204 1.00 13.31 90 ASP A C 1
ATOM 767 O O . ASP A 1 102 ? -3.463 9.887 20.149 1.00 11.20 90 ASP A O 1
ATOM 772 N N . PRO A 1 103 ? -2.012 10.858 18.714 1.00 13.50 91 PRO A N 1
ATOM 773 C CA . PRO A 1 103 ? -0.853 10.082 19.166 1.00 14.26 91 PRO A CA 1
ATOM 774 C C . PRO A 1 103 ? -0.595 10.171 20.673 1.00 13.23 91 PRO A C 1
ATOM 775 O O . PRO A 1 103 ? -0.123 9.207 21.276 1.00 12.92 91 PRO A O 1
ATOM 779 N N . GLU A 1 104 ? -0.911 11.312 21.283 1.00 13.76 92 GLU A N 1
ATOM 780 C CA . GLU A 1 104 ? -0.599 11.505 22.693 1.00 13.60 92 GLU A CA 1
ATOM 781 C C . GLU A 1 104 ? -1.844 11.378 23.580 1.00 16.23 92 GLU A C 1
ATOM 782 O O . GLU A 1 104 ? -1.825 11.712 24.764 1.00 16.90 92 GLU A O 1
ATOM 788 N N . GLY A 1 105 ? -2.920 10.875 22.990 1.00 15.69 93 GLY A N 1
ATOM 789 C CA . GLY A 1 105 ? -4.144 10.586 23.729 1.00 16.63 93 GLY A CA 1
ATOM 790 C C . GLY A 1 105 ? -4.643 9.182 23.458 1.00 16.04 93 GLY A C 1
ATOM 791 O O . GLY A 1 105 ? -4.108 8.212 23.988 1.00 15.43 93 GLY A O 1
ATOM 792 N N . GLU A 1 106 ? -5.674 9.112 22.615 1.00 16.45 94 GLU A N 1
ATOM 793 C CA . GLU A 1 106 ? -6.347 7.889 22.175 1.00 16.45 94 GLU A CA 1
ATOM 794 C C . GLU A 1 106 ? -5.410 6.842 21.541 1.00 16.31 94 GLU A C 1
ATOM 795 O O . GLU A 1 106 ? -5.653 5.634 21.633 1.00 16.79 94 GLU A O 1
ATOM 801 N N . GLY A 1 107 ? -4.356 7.312 20.883 1.00 14.48 95 GLY A N 1
ATOM 802 C CA . GLY A 1 107 ? -3.403 6.435 20.219 1.00 13.03 95 GLY A CA 1
ATOM 803 C C . GLY A 1 107 ? -2.243 5.943 21.080 1.00 13.06 95 GLY A C 1
ATOM 804 O O . GLY A 1 107 ? -1.213 5.517 20.548 1.00 14.02 95 GLY A O 1
ATOM 805 N N . TRP A 1 108 ? -2.397 5.971 22.406 1.00 11.92 96 TRP A N 1
ATOM 806 C CA . TRP A 1 108 ? -1.386 5.387 23.296 1.00 11.16 96 TRP A CA 1
ATOM 807 C C . TRP A 1 108 ? -1.205 3.907 22.956 1.00 10.72 96 TRP A C 1
ATOM 808 O O . TRP A 1 108 ? -2.152 3.268 22.505 1.00 11.34 96 TRP A O 1
ATOM 819 N N . LEU A 1 109 ? 0.005 3.387 23.164 1.00 12.90 97 LEU A N 1
ATOM 820 C CA . LEU A 1 109 ? 0.376 2.033 22.731 1.00 11.37 97 LEU A CA 1
ATOM 821 C C . LEU A 1 109 ? 0.252 0.999 23.836 1.00 11.61 97 LEU A C 1
ATOM 822 O O . LEU A 1 109 ? -0.372 -0.048 23.642 1.00 13.08 97 LEU A O 1
ATOM 827 N N . PHE A 1 110 ? 0.873 1.286 24.980 1.00 12.41 98 PHE A N 1
ATOM 828 C CA . PHE A 1 110 ? 0.894 0.349 26.096 1.00 11.91 98 PHE A CA 1
ATOM 829 C C . PHE A 1 110 ? 1.109 1.044 27.421 1.00 11.79 98 PHE A C 1
ATOM 830 O O . PHE A 1 110 ? 1.531 2.207 27.472 1.00 11.01 98 PHE A O 1
ATOM 838 N N . LYS A 1 111 ? 0.788 0.325 28.491 1.00 9.96 99 LYS A N 1
ATOM 839 C CA . LYS A 1 111 ? 1.032 0.799 29.833 1.00 9.67 99 LYS A CA 1
ATOM 840 C C . LYS A 1 111 ? 1.964 -0.185 30.491 1.00 9.02 99 LYS A C 1
ATOM 841 O O . LYS A 1 111 ? 1.873 -1.407 30.259 1.00 6.57 99 LYS A O 1
ATOM 855 N N . GLU A 1 113 ? 4.189 -1.142 34.346 1.00 13.40 101 GLU A N 1
ATOM 856 C CA . GLU A 1 113 ? 4.519 -0.926 35.744 1.00 13.41 101 GLU A CA 1
ATOM 857 C C . GLU A 1 113 ? 6.035 -0.812 35.883 1.00 14.76 101 GLU A C 1
ATOM 858 O O . GLU A 1 113 ? 6.756 -1.774 35.634 1.00 14.93 101 GLU A O 1
ATOM 864 N N . ILE A 1 114 ? 6.512 0.359 36.292 1.00 16.71 102 ILE A N 1
ATOM 865 C CA . ILE A 1 114 ? 7.952 0.653 36.257 1.00 17.06 102 ILE A CA 1
ATOM 866 C C . ILE A 1 114 ? 8.716 0.086 37.451 1.00 17.33 102 ILE A C 1
ATOM 867 O O . ILE A 1 114 ? 8.155 -0.085 38.530 1.00 17.74 102 ILE A O 1
ATOM 872 N N . SER A 1 115 ? 9.999 -0.197 37.243 1.00 15.50 103 SER A N 1
ATOM 873 C CA . SER A 1 115 ? 10.831 -0.808 38.286 1.00 17.99 103 SER A CA 1
ATOM 874 C C . SER A 1 115 ? 11.853 0.123 38.933 1.00 18.38 103 SER A C 1
ATOM 875 O O . SER A 1 115 ? 12.410 -0.211 39.985 1.00 19.55 103 SER A O 1
ATOM 878 N N . ASP A 1 116 ? 12.099 1.277 38.308 1.00 18.41 104 ASP A N 1
ATOM 879 C CA . ASP A 1 116 ? 13.164 2.186 38.730 1.00 18.26 104 ASP A CA 1
ATOM 880 C C . ASP A 1 116 ? 12.834 3.640 38.380 1.00 18.17 104 ASP A C 1
ATOM 881 O O . ASP A 1 116 ? 13.113 4.099 37.273 1.00 16.76 104 ASP A O 1
ATOM 886 N N . GLU A 1 117 ? 12.244 4.354 39.335 1.00 19.71 105 GLU A N 1
ATOM 887 C CA . GLU A 1 117 ? 11.806 5.738 39.120 1.00 21.58 105 GLU A CA 1
ATOM 888 C C . GLU A 1 117 ? 12.943 6.721 38.834 1.00 21.85 105 GLU A C 1
ATOM 889 O O . GLU A 1 117 ? 12.709 7.783 38.253 1.00 22.67 105 GLU A O 1
ATOM 895 N N . GLY A 1 118 ? 14.166 6.361 39.226 1.00 20.82 106 GLY A N 1
ATOM 896 C CA . GLY A 1 118 ? 15.355 7.174 38.938 1.00 21.24 106 GLY A CA 1
ATOM 897 C C . GLY A 1 118 ? 15.613 7.342 37.449 1.00 20.04 106 GLY A C 1
ATOM 898 O O . GLY A 1 118 ? 16.172 8.356 37.014 1.00 19.97 106 GLY A O 1
ATOM 899 N N . GLU A 1 119 ? 15.190 6.348 36.669 1.00 18.39 107 GLU A N 1
ATOM 900 C CA . GLU A 1 119 ? 15.230 6.424 35.215 1.00 17.49 107 GLU A CA 1
ATOM 901 C C . GLU A 1 119 ? 14.449 7.612 34.632 1.00 18.17 107 GLU A C 1
ATOM 902 O O . GLU A 1 119 ? 14.786 8.090 33.545 1.00 18.34 107 GLU A O 1
ATOM 908 N N . LEU A 1 120 ? 13.415 8.077 35.335 1.00 18.33 108 LEU A N 1
ATOM 909 C CA . LEU A 1 120 ? 1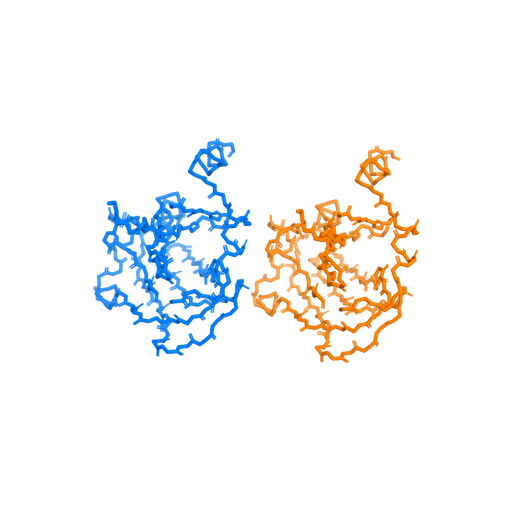2.597 9.194 34.838 1.00 18.18 108 LEU A CA 1
ATOM 910 C C . LEU A 1 120 ? 13.431 10.473 34.697 1.00 17.22 108 LEU A C 1
ATOM 911 O O . LEU A 1 120 ? 13.133 11.345 33.873 1.00 15.37 108 LEU A O 1
ATOM 916 N N . GLU A 1 121 ? 14.491 10.560 35.495 1.00 17.12 109 GLU A N 1
ATOM 917 C CA . GLU A 1 121 ? 15.356 11.737 35.496 1.00 17.63 109 GLU A CA 1
ATOM 918 C C . GLU A 1 121 ? 16.258 11.769 34.272 1.00 16.93 109 GLU A C 1
ATOM 919 O O . GLU A 1 121 ? 16.887 12.786 33.987 1.00 18.71 109 GLU A O 1
ATOM 925 N N . ASP A 1 122 ? 16.306 10.652 33.550 1.00 17.46 110 ASP A N 1
ATOM 926 C CA . ASP A 1 122 ? 17.048 10.557 32.297 1.00 18.58 110 ASP A CA 1
ATOM 927 C C . ASP A 1 122 ? 16.225 11.026 31.101 1.00 18.78 110 ASP A C 1
ATOM 928 O O . ASP A 1 122 ? 16.760 11.243 30.016 1.00 21.51 110 ASP A O 1
ATOM 933 N N . LEU A 1 123 ? 14.922 11.190 31.296 1.00 17.40 111 LEU A N 1
ATOM 934 C CA . LEU A 1 123 ? 14.063 11.627 30.199 1.00 16.13 111 LEU A CA 1
ATOM 935 C C . LEU A 1 123 ? 13.889 13.144 30.187 1.00 15.52 111 LEU A C 1
ATOM 936 O O . LEU A 1 123 ? 14.207 13.818 31.173 1.00 17.08 111 LEU A O 1
ATOM 941 N N . LEU A 1 124 ? 13.393 13.656 29.059 1.00 13.85 112 LEU A N 1
ATOM 942 C CA A LEU A 1 124 ? 13.164 15.090 28.867 0.50 13.60 112 LEU A CA 1
ATOM 943 C CA B LEU A 1 124 ? 13.167 15.089 28.869 0.50 13.35 112 LEU A CA 1
ATOM 944 C C . LEU A 1 124 ? 11.835 15.527 29.453 1.00 13.70 112 LEU A C 1
ATOM 945 O O . LEU A 1 124 ? 10.840 14.799 29.374 1.00 13.11 112 LEU A O 1
ATOM 954 N N . ASP A 1 125 ? 11.808 16.728 30.025 1.00 12.40 113 ASP A N 1
ATOM 955 C CA . ASP A 1 125 ? 10.538 17.295 30.403 1.00 13.95 113 ASP A CA 1
ATOM 956 C C . ASP A 1 125 ? 9.917 17.966 29.173 1.00 12.66 113 ASP A C 1
ATOM 957 O O . ASP A 1 125 ? 10.512 17.960 28.092 1.00 12.59 113 ASP A O 1
ATOM 962 N N . GLU A 1 126 ? 8.712 18.509 29.324 1.00 13.32 114 GLU A N 1
ATOM 963 C CA . GLU A 1 126 ? 7.977 19.028 28.168 1.00 13.62 114 GLU A CA 1
ATOM 964 C C . GLU A 1 126 ? 8.648 20.222 27.504 1.00 12.09 114 GLU A C 1
ATOM 965 O O . GLU A 1 126 ? 8.635 20.340 26.274 1.00 14.29 114 GLU A O 1
ATOM 971 N N . GLN A 1 127 ? 9.231 21.101 28.318 1.00 13.48 115 GLN A N 1
ATOM 972 C CA A GLN A 1 127 ? 9.968 22.261 27.819 0.70 13.66 115 GLN A CA 1
ATOM 973 C CA B GLN A 1 127 ? 9.955 22.265 27.805 0.30 13.52 115 GLN A CA 1
ATOM 974 C C . GLN A 1 127 ? 11.170 21.842 26.975 1.00 14.98 115 GLN A C 1
ATOM 975 O O . GLN A 1 127 ? 11.373 22.342 25.859 1.00 14.46 115 GLN A O 1
ATOM 986 N N . ALA A 1 128 ? 11.974 20.937 27.529 1.00 13.64 116 ALA A N 1
ATOM 987 C CA . ALA A 1 128 ? 13.143 20.415 26.843 1.00 14.67 116 ALA A CA 1
ATOM 988 C C . ALA A 1 128 ? 12.743 19.701 25.549 1.00 14.77 116 ALA A C 1
ATOM 989 O O . ALA A 1 128 ? 13.439 19.824 24.537 1.00 15.09 116 ALA A O 1
ATOM 991 N N . TYR A 1 129 ? 11.625 18.974 25.568 1.00 12.75 117 TYR A N 1
ATOM 992 C CA . TYR A 1 129 ? 11.186 18.271 24.353 1.00 14.55 117 TYR A CA 1
ATOM 993 C C . TYR A 1 129 ? 10.666 19.212 23.271 1.00 16.29 117 TYR A C 1
ATOM 994 O O . TYR A 1 129 ? 10.947 19.020 22.088 1.00 16.64 117 TYR A O 1
ATOM 1003 N N . GLN A 1 130 ? 9.889 20.211 23.677 1.00 17.43 118 GLN A N 1
ATOM 1004 C CA . GLN A 1 130 ? 9.359 21.184 22.724 1.00 18.85 118 GLN A CA 1
ATOM 1005 C C . GLN A 1 130 ? 10.499 21.971 22.071 1.00 19.95 118 GLN A C 1
ATOM 1006 O O . GLN A 1 130 ? 10.449 22.260 20.870 1.00 21.37 118 GLN A O 1
ATOM 1012 N N . GLU A 1 131 ? 11.536 22.258 22.861 1.00 19.91 119 GLU A N 1
ATOM 1013 C CA A GLU A 1 131 ? 12.752 22.894 22.358 0.50 20.63 119 GLU A CA 1
ATOM 1014 C CA B GLU A 1 131 ? 12.750 22.898 22.360 0.50 20.36 119 GLU A CA 1
ATOM 1015 C C . GLU A 1 131 ? 13.447 21.981 21.355 1.00 20.79 119 GLU A C 1
ATOM 1016 O O . GLU A 1 131 ? 13.799 22.412 20.255 1.00 21.96 119 GLU A O 1
ATOM 1021 N N . PHE A 1 132 ? 13.628 20.715 21.742 1.00 20.82 120 PHE A N 1
ATOM 1022 C CA . PHE A 1 132 ? 14.266 19.695 20.905 1.00 20.49 120 PHE A CA 1
ATOM 1023 C C . PHE A 1 132 ? 13.592 19.587 19.541 1.00 21.28 120 PHE A C 1
ATOM 1024 O O . PHE A 1 132 ? 14.267 19.526 18.519 1.00 22.31 120 PHE A O 1
ATOM 1032 N N . CYS A 1 133 ? 12.262 19.576 19.535 1.00 20.77 121 CYS A N 1
ATOM 1033 C CA . CYS A 1 133 ? 11.494 19.475 18.293 1.00 20.73 121 CYS A CA 1
ATOM 1034 C C . CYS A 1 133 ? 11.636 20.726 17.434 1.00 21.92 121 CYS A C 1
ATOM 1035 O O . CYS A 1 133 ? 11.832 20.622 16.224 1.00 22.26 121 CYS A O 1
ATOM 1038 N N . ALA A 1 134 ? 11.542 21.895 18.070 1.00 22.79 122 ALA A N 1
ATOM 1039 C CA . ALA A 1 134 ? 11.708 23.183 17.393 1.00 24.40 122 ALA A CA 1
ATOM 1040 C C . ALA A 1 134 ? 13.091 23.320 16.753 1.00 24.90 122 ALA A C 1
ATOM 1041 O O . ALA A 1 134 ? 13.217 23.845 15.643 1.00 25.35 122 ALA A O 1
ATOM 1043 N N . GLN A 1 135 ? 14.111 22.835 17.459 1.00 25.77 123 GLN A N 1
ATOM 1044 C CA A GLN A 1 135 ? 15.486 22.904 16.974 0.70 26.95 123 GLN A CA 1
ATOM 1045 C CA B GLN A 1 135 ? 15.498 22.883 16.998 0.30 26.92 123 GLN A CA 1
ATOM 1046 C C . GLN A 1 135 ? 15.800 21.730 16.053 1.00 27.98 123 GLN A C 1
ATOM 1047 O O . GLN A 1 135 ? 14.983 20.820 15.892 1.00 30.39 123 GLN A O 1
ATOM 1058 N N . HIS B 1 8 ? 22.445 13.932 55.398 1.00 28.56 -4 HIS B N 1
ATOM 1059 C CA . HIS B 1 8 ? 23.100 13.811 54.063 1.00 28.36 -4 HIS B CA 1
ATOM 1060 C C . HIS B 1 8 ? 23.252 12.361 53.632 1.00 28.35 -4 HIS B C 1
ATOM 1061 O O . HIS B 1 8 ? 23.075 11.436 54.437 1.00 29.49 -4 HIS B O 1
ATOM 1068 N N . HIS B 1 9 ? 23.573 12.171 52.356 1.00 26.36 -3 HIS B N 1
ATOM 1069 C CA . HIS B 1 9 ? 23.693 10.836 51.787 1.00 26.05 -3 HIS B CA 1
ATOM 1070 C C . HIS B 1 9 ? 24.958 10.706 50.957 1.00 23.80 -3 HIS B C 1
ATOM 1071 O O . HIS B 1 9 ? 25.457 11.687 50.414 1.00 23.05 -3 HIS B O 1
ATOM 1078 N N . HIS B 1 10 ? 25.475 9.483 50.883 1.00 22.87 -2 HIS B N 1
ATOM 1079 C CA . HIS B 1 10 ? 26.686 9.189 50.130 1.00 20.61 -2 HIS B CA 1
ATOM 1080 C C . HIS B 1 10 ? 26.505 9.577 48.668 1.00 20.17 -2 HIS B C 1
ATOM 1081 O O . HIS B 1 10 ? 25.505 9.211 48.037 1.00 18.86 -2 HIS B O 1
ATOM 1088 N N . HIS B 1 11 ? 27.455 10.347 48.139 1.00 19.13 -1 HIS B N 1
ATOM 1089 C CA . HIS B 1 11 ? 27.362 10.776 46.747 1.00 18.73 -1 HIS B CA 1
ATOM 1090 C C . HIS B 1 11 ? 27.742 9.642 45.822 1.00 18.81 -1 HIS B C 1
ATOM 1091 O O . HIS B 1 11 ? 28.657 8.870 46.117 1.00 18.54 -1 HIS B O 1
ATOM 1098 N N . HIS B 1 12 ? 27.022 9.561 44.713 1.00 16.76 0 HIS B N 1
ATOM 1099 C CA . HIS B 1 12 ? 27.367 8.672 43.616 1.00 16.29 0 HIS B CA 1
ATOM 1100 C C . HIS B 1 12 ? 28.571 9.215 42.867 1.00 15.99 0 HIS B C 1
ATOM 1101 O O . HIS B 1 12 ? 28.853 10.417 42.908 1.00 15.81 0 HIS B O 1
ATOM 1108 N N . LEU B 1 13 ? 29.287 8.330 42.188 1.00 12.56 1 LEU B N 1
ATOM 1109 C CA . LEU B 1 13 ? 30.294 8.786 41.260 1.00 11.34 1 LEU B CA 1
ATOM 1110 C C . LEU B 1 13 ? 29.605 8.886 39.915 1.00 11.57 1 LEU B C 1
ATOM 1111 O O . LEU B 1 13 ? 29.075 7.886 39.412 0.50 8.72 1 LEU B O 1
ATOM 1116 N N . LYS B 1 14 ? 29.555 10.103 39.365 1.00 8.50 2 LYS B N 1
ATOM 1117 C CA . LYS B 1 14 ? 28.910 10.326 38.073 1.00 10.43 2 LYS B CA 1
ATOM 1118 C C . LYS B 1 14 ? 29.785 11.207 37.203 1.00 9.31 2 LYS B C 1
ATOM 1119 O O . LYS B 1 14 ? 30.010 12.368 37.525 1.00 10.51 2 LYS B O 1
ATOM 1130 N N . LYS B 1 16 ? 31.359 11.727 32.831 1.00 12.95 4 LYS B N 1
ATOM 1131 C CA . LYS B 1 16 ? 31.523 11.284 31.453 1.00 13.65 4 LYS B CA 1
ATOM 1132 C C . LYS B 1 16 ? 32.941 11.580 30.968 1.00 13.79 4 LYS B C 1
ATOM 1133 O O . LYS B 1 16 ? 33.395 12.733 30.996 1.00 14.91 4 LYS B O 1
ATOM 1139 N N . LYS B 1 17 ? 33.628 10.534 30.524 1.00 13.43 5 LYS B N 1
ATOM 1140 C CA . LYS B 1 17 ? 35.004 10.637 30.057 1.00 11.73 5 LYS B CA 1
ATOM 1141 C C . LYS B 1 17 ? 35.126 10.115 28.639 1.00 11.40 5 LYS B C 1
ATOM 1142 O O . LYS B 1 17 ? 34.193 9.515 28.113 1.00 11.83 5 LYS B O 1
ATOM 1148 N N . TYR B 1 18 ? 36.293 10.336 28.039 1.00 10.92 6 TYR B N 1
ATOM 1149 C CA . TYR B 1 18 ? 36.504 10.078 26.620 1.00 10.42 6 TYR B CA 1
ATOM 1150 C C . TYR B 1 18 ? 37.897 9.540 26.355 1.00 9.86 6 TYR B C 1
ATOM 1151 O O . TYR B 1 18 ? 38.827 9.763 27.139 1.00 11.39 6 TYR B O 1
ATOM 1160 N N . THR B 1 19 ? 38.043 8.838 25.235 1.00 10.95 7 THR B N 1
ATOM 1161 C CA . THR B 1 19 ? 39.349 8.401 24.762 1.00 12.50 7 THR B CA 1
ATOM 1162 C C . THR B 1 19 ? 39.738 9.134 23.490 1.00 14.08 7 THR B C 1
ATOM 1163 O O . THR B 1 19 ? 38.887 9.638 22.745 1.00 12.37 7 THR B O 1
ATOM 1167 N N . LYS B 1 20 ? 41.040 9.163 23.224 1.00 14.57 8 LYS B N 1
ATOM 1168 C CA . LYS B 1 20 ? 41.548 9.755 21.999 1.00 14.92 8 LYS B CA 1
ATOM 1169 C C . LYS B 1 20 ? 41.233 8.874 20.789 1.00 15.74 8 LYS B C 1
ATOM 1170 O O . LYS B 1 20 ? 41.423 9.286 19.644 1.00 16.11 8 LYS B O 1
ATOM 1176 N N . THR B 1 21 ? 40.740 7.662 21.056 1.00 13.27 9 THR B N 1
ATOM 1177 C CA . THR B 1 21 ? 40.216 6.797 20.003 1.00 14.54 9 THR B CA 1
ATOM 1178 C C . THR B 1 21 ? 38.744 7.097 19.702 1.00 13.45 9 THR B C 1
ATOM 1179 O O . THR B 1 21 ? 38.106 6.362 18.946 1.00 13.67 9 THR B O 1
ATOM 1183 N N . HIS B 1 22 ? 38.211 8.169 20.298 1.00 13.05 10 HIS B N 1
ATOM 1184 C CA . HIS B 1 22 ? 36.842 8.643 20.025 1.00 11.13 10 HIS B CA 1
ATOM 1185 C C . HIS B 1 22 ? 35.754 7.715 20.592 1.00 11.69 10 HIS B C 1
ATOM 1186 O O . HIS B 1 22 ? 34.709 7.467 19.982 1.00 10.65 10 HIS B O 1
ATOM 1193 N N . GLU B 1 23 ? 36.033 7.198 21.779 1.00 12.01 11 GLU B N 1
ATOM 1194 C CA . GLU B 1 23 ? 35.044 6.479 22.551 1.00 12.64 11 GLU B CA 1
ATOM 1195 C C . GLU B 1 23 ? 34.663 7.338 23.738 1.00 12.68 11 GLU B C 1
ATOM 1196 O O . GLU B 1 23 ? 35.430 8.207 24.137 1.00 14.47 11 GLU B O 1
ATOM 1202 N N . TRP B 1 24 ? 33.466 7.122 24.275 1.00 10.62 12 TRP B N 1
ATOM 1203 C CA . TRP B 1 24 ? 33.043 7.797 25.505 1.00 10.43 12 TRP B CA 1
ATOM 1204 C C . TRP B 1 24 ? 32.653 6.778 26.547 1.00 11.55 12 TRP B C 1
ATOM 1205 O O . TRP B 1 24 ? 32.262 5.652 26.220 1.00 12.72 12 TRP B O 1
ATOM 1216 N N . VAL B 1 25 ? 32.767 7.178 27.807 1.00 10.52 13 VAL B N 1
ATOM 1217 C CA . VAL B 1 25 ? 32.401 6.321 28.925 1.00 11.40 13 VAL B CA 1
ATOM 1218 C C . VAL B 1 25 ? 31.583 7.191 29.859 1.00 12.43 13 VAL B C 1
ATOM 1219 O O . VAL B 1 25 ? 32.024 8.263 30.272 1.00 12.18 13 VAL B O 1
ATOM 1223 N N . SER B 1 26 ? 30.368 6.751 30.139 1.00 10.41 14 SER B N 1
ATOM 1224 C CA . SER B 1 26 ? 29.530 7.417 31.125 1.00 10.65 14 SER B CA 1
ATOM 1225 C C . SER B 1 26 ? 29.538 6.499 32.326 1.00 12.73 14 SER B C 1
ATOM 1226 O O . SER B 1 26 ? 29.164 5.343 32.216 1.00 14.33 14 SER B O 1
ATOM 1229 N N . ILE B 1 27 ? 30.001 6.996 33.464 1.00 13.21 15 ILE B N 1
ATOM 1230 C CA . ILE B 1 27 ? 30.087 6.145 34.640 1.00 13.51 15 ILE B CA 1
ATOM 1231 C C . ILE B 1 27 ? 29.105 6.550 35.739 1.00 13.69 15 ILE B C 1
ATOM 1232 O O . ILE B 1 27 ? 28.894 7.745 36.008 1.00 11.92 15 ILE B O 1
ATOM 1237 N N . GLU B 1 28 ? 28.487 5.538 36.341 1.00 11.90 16 GLU B N 1
ATOM 1238 C CA . GLU B 1 28 ? 27.607 5.727 37.482 1.00 13.06 16 GLU B CA 1
ATOM 1239 C C . GLU B 1 28 ? 28.089 4.705 38.489 1.00 12.74 16 GLU B C 1
ATOM 1240 O O . GLU B 1 28 ? 27.845 3.504 38.333 1.00 12.86 16 GLU B O 1
ATOM 1246 N N . ASP B 1 29 ? 28.811 5.182 39.497 1.00 13.45 17 ASP B N 1
ATOM 1247 C CA . ASP B 1 29 ? 29.501 4.321 40.456 1.00 13.14 17 ASP B CA 1
ATOM 1248 C C . ASP B 1 29 ? 30.444 3.329 39.758 1.00 13.86 17 ASP B C 1
ATOM 1249 O O . ASP B 1 29 ? 31.431 3.764 39.171 1.00 16.50 17 ASP B O 1
ATOM 1254 N N . LYS B 1 30 ? 30.157 2.027 39.789 1.00 12.80 18 LYS B N 1
ATOM 1255 C CA . LYS B 1 30 ? 31.064 1.036 39.178 1.00 12.74 18 LYS B CA 1
ATOM 1256 C C . LYS B 1 30 ? 30.642 0.648 37.765 1.00 13.66 18 LYS B C 1
ATOM 1257 O O . LYS B 1 30 ? 31.348 -0.119 37.098 1.00 14.77 18 LYS B O 1
ATOM 1263 N N . VAL B 1 31 ? 29.502 1.166 37.305 1.00 13.59 19 VAL B N 1
ATOM 1264 C CA . VAL B 1 31 ? 28.964 0.776 35.998 1.00 13.55 19 VAL B CA 1
ATOM 1265 C C . VAL B 1 31 ? 29.243 1.827 34.927 1.00 14.60 19 VAL B C 1
ATOM 1266 O O . VAL B 1 31 ? 28.783 2.966 35.029 1.00 13.27 19 VAL B O 1
ATOM 1270 N N . ALA B 1 32 ? 30.012 1.428 33.915 1.00 13.41 20 ALA B N 1
ATOM 1271 C CA . ALA B 1 32 ? 30.352 2.288 32.776 1.00 11.62 20 ALA B CA 1
ATOM 1272 C C . ALA B 1 32 ? 29.555 1.930 31.523 1.00 11.19 20 ALA B C 1
ATOM 1273 O O . ALA B 1 32 ? 29.586 0.778 31.048 1.00 10.41 20 ALA B O 1
ATOM 1275 N N . THR B 1 33 ? 28.844 2.921 30.989 1.00 9.63 21 THR B N 1
ATOM 1276 C CA . THR B 1 33 ? 28.210 2.799 29.679 1.00 8.63 21 THR B CA 1
ATOM 1277 C C . THR B 1 33 ? 29.197 3.308 28.613 1.00 10.50 21 THR B C 1
ATOM 1278 O O . THR B 1 33 ? 29.808 4.370 28.770 1.00 11.19 21 THR B O 1
ATOM 1282 N N . VAL B 1 34 ? 29.359 2.535 27.539 1.00 9.71 22 VAL B N 1
ATOM 1283 C CA . VAL B 1 34 ? 30.406 2.804 26.543 1.00 9.56 22 VAL B CA 1
ATOM 1284 C C . VAL B 1 34 ? 29.812 2.927 25.148 1.00 9.23 22 VAL B C 1
ATOM 1285 O O . VAL B 1 34 ? 28.934 2.160 24.763 1.00 10.65 22 VAL B O 1
ATOM 1289 N N . GLY B 1 35 ? 30.267 3.928 24.402 1.00 10.28 23 GLY B N 1
ATOM 1290 C CA . GLY B 1 35 ? 29.954 4.002 22.973 1.00 8.79 23 GLY B CA 1
ATOM 1291 C C . GLY B 1 35 ? 31.001 4.785 22.212 1.00 9.73 23 GLY B C 1
ATOM 1292 O O . GLY B 1 35 ? 32.065 5.096 22.748 1.00 11.23 23 GLY B O 1
ATOM 1293 N N . ILE B 1 36 ? 30.706 5.073 20.948 1.00 9.18 24 ILE B N 1
ATOM 1294 C CA . ILE B 1 36 ? 31.534 5.980 20.165 1.00 10.08 24 ILE B CA 1
ATOM 1295 C C . ILE B 1 36 ? 30.900 7.371 20.118 1.00 9.97 24 ILE B C 1
ATOM 1296 O O . ILE B 1 36 ? 29.679 7.521 20.250 1.00 11.37 24 ILE B O 1
ATOM 1301 N N . THR B 1 37 ? 31.742 8.380 19.938 1.00 9.02 25 THR B N 1
ATOM 1302 C CA . THR B 1 37 ? 31.299 9.766 19.988 1.00 10.45 25 THR B CA 1
ATOM 1303 C C . THR B 1 37 ? 30.719 10.182 18.640 1.00 12.71 25 THR B C 1
ATOM 1304 O O . THR B 1 37 ? 30.916 9.507 17.632 1.00 12.33 25 THR B O 1
ATOM 1308 N N . ASN B 1 38 ? 30.032 11.321 18.622 1.00 13.77 26 ASN B N 1
ATOM 1309 C CA . ASN B 1 38 ? 29.561 11.910 17.375 1.00 15.29 26 ASN B CA 1
ATOM 1310 C C . ASN B 1 38 ? 30.693 12.081 16.364 1.00 14.76 26 ASN B C 1
ATOM 1311 O O . ASN B 1 38 ? 30.511 11.812 15.178 1.00 15.19 26 ASN B O 1
ATOM 1316 N N . HIS B 1 39 ? 31.864 12.511 16.844 1.00 14.05 27 HIS B N 1
ATOM 1317 C CA . HIS B 1 39 ? 33.057 12.655 15.999 1.00 14.07 27 HIS B CA 1
ATOM 1318 C C . HIS B 1 39 ? 33.403 11.336 15.305 1.00 14.36 27 HIS B C 1
ATOM 1319 O O . HIS B 1 39 ? 33.653 11.310 14.097 1.00 16.29 27 HIS B O 1
ATOM 1326 N N . ALA B 1 40 ? 33.361 10.240 16.062 1.00 12.53 28 ALA B N 1
ATOM 1327 C CA . ALA B 1 40 ? 33.625 8.905 15.517 1.00 14.17 28 ALA B CA 1
ATOM 1328 C C . ALA B 1 40 ? 32.630 8.508 14.425 1.00 13.45 28 ALA B C 1
ATOM 1329 O O . ALA B 1 40 ? 33.041 8.091 13.338 1.00 15.07 28 ALA B O 1
ATOM 1331 N N . GLN B 1 41 ? 31.334 8.635 14.708 1.00 12.87 29 GLN B N 1
ATOM 1332 C CA . GLN B 1 41 ? 30.314 8.230 13.733 1.00 12.90 29 GLN B CA 1
ATOM 1333 C C . GLN B 1 41 ? 30.355 9.067 12.458 1.00 13.97 29 GLN B C 1
ATOM 1334 O O . GLN B 1 41 ? 30.098 8.538 11.373 1.00 15.44 29 GLN B O 1
ATOM 1340 N N . GLU B 1 42 ? 30.665 10.362 12.595 1.00 12.24 30 GLU B N 1
ATOM 1341 C CA . GLU B 1 42 ? 30.843 11.250 11.434 1.00 14.87 30 GLU B CA 1
ATOM 1342 C C . GLU B 1 42 ? 31.972 10.766 10.525 1.00 16.51 30 GLU B C 1
ATOM 1343 O O . GLU B 1 42 ? 31.874 10.854 9.303 1.00 18.46 30 GLU B O 1
ATOM 1349 N N . GLN B 1 43 ? 33.035 10.250 11.131 1.00 16.70 31 GLN B N 1
ATOM 1350 C CA . GLN B 1 43 ? 34.186 9.746 10.391 1.00 18.07 31 GLN B CA 1
ATOM 1351 C C . GLN B 1 43 ? 33.895 8.422 9.699 1.00 16.92 31 GLN B C 1
ATOM 1352 O O . GLN B 1 43 ? 34.407 8.158 8.614 1.00 18.05 31 GLN B O 1
ATOM 1358 N N . LEU B 1 44 ? 33.089 7.582 10.338 1.00 14.26 32 LEU B N 1
ATOM 1359 C CA . LEU B 1 44 ? 32.761 6.271 9.776 1.00 15.16 32 LEU B CA 1
ATOM 1360 C C . LEU B 1 44 ? 31.788 6.345 8.618 1.00 15.26 32 LEU B C 1
ATOM 1361 O O . LEU B 1 44 ? 31.888 5.564 7.672 1.00 15.56 32 LEU B O 1
ATOM 1366 N N . GLY B 1 45 ? 30.842 7.273 8.707 1.00 15.58 33 GLY B N 1
ATOM 1367 C CA . GLY B 1 45 ? 29.709 7.287 7.792 1.00 15.20 33 GLY B CA 1
ATOM 1368 C C . GLY B 1 45 ? 28.654 6.278 8.216 1.00 14.49 33 GLY B C 1
ATOM 1369 O O . GLY B 1 45 ? 28.647 5.817 9.357 1.00 11.83 33 GLY B O 1
ATOM 1370 N N . ASP B 1 46 ? 27.772 5.926 7.285 1.00 14.50 34 ASP B N 1
ATOM 1371 C CA . ASP B 1 46 ? 26.611 5.102 7.579 1.00 12.33 34 ASP B CA 1
ATOM 1372 C C . ASP B 1 46 ? 27.001 3.729 8.114 1.00 12.17 34 ASP B C 1
ATOM 1373 O O . ASP B 1 46 ? 27.609 2.933 7.397 1.00 10.53 34 ASP B O 1
ATOM 1378 N N . VAL B 1 47 ? 26.613 3.453 9.358 1.00 12.37 35 VAL B N 1
ATOM 1379 C CA . VAL B 1 47 ? 26.908 2.169 10.015 1.00 9.85 35 VAL B CA 1
ATOM 1380 C C . VAL B 1 47 ? 25.926 1.101 9.542 1.00 10.17 35 VAL B C 1
ATOM 1381 O O . VAL B 1 47 ? 24.708 1.312 9.541 1.00 11.31 35 VAL B O 1
ATOM 1385 N N . VAL B 1 48 ? 26.469 -0.058 9.171 1.00 10.60 36 VAL B N 1
ATOM 1386 C CA . VAL B 1 48 ? 25.669 -1.140 8.613 1.00 9.85 36 VAL B CA 1
ATOM 1387 C C . VAL B 1 48 ? 25.763 -2.437 9.410 1.00 10.44 36 VAL B C 1
ATOM 1388 O O . VAL B 1 48 ? 25.004 -3.354 9.153 1.00 10.63 36 VAL B O 1
ATOM 1392 N N . TYR B 1 49 ? 26.705 -2.513 10.358 1.00 9.24 37 TYR B N 1
ATOM 1393 C CA . TYR B 1 49 ? 26.949 -3.736 11.122 1.00 10.67 37 TYR B CA 1
ATOM 1394 C C . TYR B 1 49 ? 27.725 -3.432 12.393 1.00 9.08 37 TYR B C 1
ATOM 1395 O O . TYR B 1 49 ? 28.673 -2.655 12.369 1.00 12.49 37 TYR B O 1
ATOM 1404 N N . VAL B 1 50 ? 27.299 -4.026 13.507 1.00 10.16 38 VAL B N 1
ATOM 1405 C CA . VAL B 1 50 ? 28.052 -3.936 14.755 1.00 11.30 38 VAL B CA 1
ATOM 1406 C C . VAL B 1 50 ? 28.198 -5.327 15.348 1.00 12.62 38 VAL B C 1
ATOM 1407 O O . VAL B 1 50 ? 27.244 -6.113 15.331 1.00 11.66 38 VAL B O 1
ATOM 1411 N N . ASP B 1 51 ? 29.391 -5.628 15.865 1.00 9.85 39 ASP B N 1
ATOM 1412 C CA . ASP B 1 51 ? 29.609 -6.829 16.661 1.00 12.76 39 ASP B CA 1
ATOM 1413 C C . ASP B 1 51 ? 29.876 -6.403 18.103 1.00 13.09 39 ASP B C 1
ATOM 1414 O O . ASP B 1 51 ? 30.945 -5.871 18.430 1.00 10.97 39 ASP B O 1
ATOM 1419 N N . LEU B 1 52 ? 28.890 -6.618 18.960 1.00 12.73 40 LEU B N 1
ATOM 1420 C CA . LEU B 1 52 ? 29.018 -6.280 20.373 1.00 13.76 40 LEU B CA 1
ATOM 1421 C C . LEU B 1 52 ? 29.707 -7.407 21.159 1.00 13.96 40 LEU B C 1
ATOM 1422 O O . LEU B 1 52 ? 29.723 -8.556 20.702 1.00 16.09 40 LEU B O 1
ATOM 1427 N N . PRO B 1 53 ? 30.267 -7.085 22.347 1.00 13.84 41 PRO B N 1
ATOM 1428 C CA . PRO B 1 53 ? 30.799 -8.113 23.245 1.00 14.79 41 PRO B CA 1
ATOM 1429 C C . PRO B 1 53 ? 29.697 -8.988 23.829 1.00 15.96 41 PRO B C 1
ATOM 1430 O O . PRO B 1 53 ? 28.514 -8.659 23.716 1.00 17.95 41 PRO B O 1
ATOM 1434 N N . GLU B 1 54 ? 30.097 -10.105 24.426 1.00 16.08 42 GLU B N 1
ATOM 1435 C CA . GLU B 1 54 ? 29.171 -10.985 25.118 1.00 16.79 42 GLU B CA 1
ATOM 1436 C C . GLU B 1 54 ? 29.093 -10.614 26.593 1.00 16.19 42 GLU B C 1
ATOM 1437 O O . GLU B 1 54 ? 30.117 -10.374 27.230 1.00 16.19 42 GLU B O 1
ATOM 1443 N N . VAL B 1 55 ? 27.874 -10.568 27.126 1.00 17.41 43 VAL B N 1
ATOM 1444 C CA . VAL B 1 55 ? 27.654 -10.321 28.549 1.00 17.44 43 VAL B CA 1
ATOM 1445 C C . VAL B 1 55 ? 28.410 -11.379 29.355 1.00 17.00 43 VAL B C 1
ATOM 1446 O O . VAL B 1 55 ? 28.347 -12.573 29.039 1.00 16.42 43 VAL B O 1
ATOM 1450 N N . GLY B 1 56 ? 29.156 -10.933 30.361 1.00 17.34 44 GLY B N 1
ATOM 1451 C CA . GLY B 1 56 ? 29.941 -11.826 31.214 1.00 18.46 44 GLY B CA 1
ATOM 1452 C C . GLY B 1 56 ? 31.420 -11.865 30.885 1.00 18.11 44 GLY B C 1
ATOM 1453 O O . GLY B 1 56 ? 32.224 -12.364 31.669 1.00 19.46 44 GLY B O 1
ATOM 1454 N N . ARG B 1 57 ? 31.783 -11.338 29.717 1.00 18.36 45 ARG B N 1
ATOM 1455 C CA . ARG B 1 57 ? 33.168 -11.330 29.286 1.00 18.28 45 ARG B CA 1
ATOM 1456 C C . ARG B 1 57 ? 33.967 -10.384 30.163 1.00 18.36 45 ARG B C 1
ATOM 1457 O O . ARG B 1 57 ? 33.536 -9.257 30.446 1.00 16.34 45 ARG B O 1
ATOM 1465 N N . GLU B 1 58 ? 35.115 -10.868 30.622 1.00 17.20 46 GLU B N 1
ATOM 1466 C CA . GLU B 1 58 ? 36.055 -10.051 31.356 1.00 18.51 46 GLU B CA 1
ATOM 1467 C C . GLU B 1 58 ? 37.031 -9.470 30.349 1.00 18.99 46 GLU B C 1
ATOM 1468 O O . GLU B 1 58 ? 37.555 -10.190 29.494 1.00 19.75 46 GLU B O 1
ATOM 1474 N N . VAL B 1 59 ? 37.255 -8.163 30.439 1.00 17.31 47 VAL B N 1
ATOM 1475 C CA . VAL B 1 59 ? 38.108 -7.478 29.486 1.00 15.41 47 VAL B CA 1
ATOM 1476 C C . VAL B 1 59 ? 39.125 -6.602 30.210 1.00 16.32 47 VAL B C 1
ATOM 1477 O O . VAL B 1 59 ? 38.912 -6.193 31.356 1.00 16.74 47 VAL B O 1
ATOM 1481 N N . LYS B 1 60 ? 40.238 -6.339 29.534 1.00 14.99 48 LYS B N 1
ATOM 1482 C CA . LYS B 1 60 ? 41.249 -5.429 30.035 1.00 16.40 48 LYS B CA 1
ATOM 1483 C C . LYS B 1 60 ? 41.252 -4.174 29.170 1.00 14.19 48 LYS B C 1
ATOM 1484 O O . LYS B 1 60 ? 41.053 -4.246 27.951 1.00 13.94 48 LYS B O 1
ATOM 1488 N N . LYS B 1 61 ? 41.459 -3.023 29.801 1.00 13.63 49 LYS B N 1
ATOM 1489 C CA . LYS B 1 61 ? 41.610 -1.763 29.070 1.00 12.40 49 LYS B CA 1
ATOM 1490 C C . LYS B 1 61 ? 42.573 -1.925 27.891 1.00 14.56 49 LYS B C 1
ATOM 1491 O O . LYS B 1 61 ? 43.669 -2.474 28.040 1.00 13.57 49 LYS B O 1
ATOM 1497 N N . GLY B 1 62 ? 42.147 -1.458 26.720 1.00 12.74 50 GLY B N 1
ATOM 1498 C CA . GLY B 1 62 ? 42.963 -1.527 25.518 1.00 13.72 50 GLY B CA 1
ATOM 1499 C C . GLY B 1 62 ? 42.605 -2.666 24.587 1.00 13.29 50 GLY B C 1
ATOM 1500 O O . GLY B 1 62 ? 42.972 -2.644 23.404 1.00 15.97 50 GLY B O 1
ATOM 1501 N N . GLU B 1 63 ? 41.887 -3.668 25.097 1.00 12.43 51 GLU B N 1
ATOM 1502 C CA . GLU B 1 63 ? 41.536 -4.831 24.272 1.00 13.54 51 GLU B CA 1
ATOM 1503 C C . GLU B 1 63 ? 40.405 -4.485 23.323 1.00 12.19 51 GLU B C 1
ATOM 1504 O O . GLU B 1 63 ? 39.546 -3.676 23.649 1.00 12.51 51 GLU B O 1
ATOM 1510 N N . VAL B 1 64 ? 40.416 -5.101 22.144 1.00 11.44 52 VAL B N 1
ATOM 1511 C CA . VAL B 1 64 ? 39.293 -5.000 21.218 1.00 10.68 52 VAL B CA 1
ATOM 1512 C C . VAL B 1 64 ? 38.082 -5.703 21.850 1.00 11.65 52 VAL B C 1
ATOM 1513 O O . VAL B 1 64 ? 38.159 -6.885 22.213 1.00 14.50 52 VAL B O 1
ATOM 1517 N N . VAL B 1 65 ? 36.979 -4.971 21.990 1.00 11.18 53 VAL B N 1
ATOM 1518 C CA . VAL B 1 65 ? 35.746 -5.523 22.590 1.00 12.30 53 VAL B CA 1
ATOM 1519 C C . VAL B 1 65 ? 34.506 -5.417 21.704 1.00 14.12 53 VAL B C 1
ATOM 1520 O O . VAL B 1 65 ? 33.491 -6.064 21.967 1.00 14.82 53 VAL B O 1
ATOM 1524 N N . ALA B 1 66 ? 34.596 -4.595 20.665 1.00 13.34 54 ALA B N 1
ATOM 1525 C CA . ALA B 1 66 ? 33.552 -4.484 19.663 1.00 13.43 54 ALA B CA 1
ATOM 1526 C C . ALA B 1 66 ? 34.145 -4.102 18.313 1.00 13.10 54 ALA B C 1
ATOM 1527 O O . ALA B 1 66 ? 35.313 -3.690 18.216 1.00 12.75 54 ALA B O 1
ATOM 1529 N N . SER B 1 67 ? 33.332 -4.265 17.273 1.00 11.88 55 SER B N 1
ATOM 1530 C CA A SER B 1 67 ? 33.698 -3.865 15.914 0.33 12.45 55 SER B CA 1
ATOM 1531 C CA B SER B 1 67 ? 33.709 -3.816 15.939 0.33 11.84 55 SER B CA 1
ATOM 1532 C CA C SER B 1 67 ? 33.700 -3.862 15.916 0.33 12.48 55 SER B CA 1
ATOM 1533 C C . SER B 1 67 ? 32.507 -3.198 15.246 1.00 12.35 55 SER B C 1
ATOM 1534 O O . SER B 1 67 ? 31.367 -3.599 15.472 1.00 13.21 55 SER B O 1
ATOM 1541 N N . ILE B 1 68 ? 32.779 -2.183 14.431 1.00 12.44 56 ILE B N 1
ATOM 1542 C CA . ILE B 1 68 ? 31.737 -1.432 13.735 1.00 12.07 56 ILE B CA 1
ATOM 1543 C C . ILE B 1 68 ? 32.121 -1.354 12.274 1.00 13.46 56 ILE B C 1
ATOM 1544 O O . ILE B 1 68 ? 33.234 -0.949 11.951 1.00 14.64 56 ILE B O 1
ATOM 1549 N N . GLU B 1 69 ? 31.201 -1.748 11.396 1.00 11.49 57 GLU B N 1
ATOM 1550 C CA . GLU B 1 69 ? 31.445 -1.641 9.972 1.00 11.83 57 GLU B CA 1
ATOM 1551 C C . GLU B 1 69 ? 30.470 -0.658 9.360 1.00 11.45 57 GLU B C 1
ATOM 1552 O O . GLU B 1 69 ? 29.263 -0.679 9.662 1.00 11.66 57 GLU B O 1
ATOM 1558 N N . SER B 1 70 ? 31.021 0.236 8.541 1.00 11.99 58 SER B N 1
ATOM 1559 C CA A SER B 1 70 ? 30.238 1.215 7.801 0.40 11.60 58 SER B CA 1
ATOM 1560 C CA B SER B 1 70 ? 30.233 1.213 7.797 0.60 13.21 58 SER B CA 1
ATOM 1561 C C . SER B 1 70 ? 30.283 0.894 6.312 1.00 12.53 58 SER B C 1
ATOM 1562 O O . SER B 1 70 ? 30.965 -0.049 5.896 1.00 12.64 58 SER B O 1
ATOM 1567 N N . VAL B 1 71 ? 29.554 1.669 5.511 1.00 12.09 59 VAL B N 1
ATOM 1568 C CA A VAL B 1 71 ? 29.550 1.488 4.061 0.70 13.13 59 VAL B CA 1
ATOM 1569 C CA B VAL B 1 71 ? 29.556 1.442 4.067 0.30 13.82 59 VAL B CA 1
ATOM 1570 C C . VAL B 1 71 ? 30.970 1.546 3.494 1.00 15.52 59 VAL B C 1
ATOM 1571 O O . VAL B 1 71 ? 31.354 0.726 2.654 1.00 17.56 59 VAL B O 1
ATOM 1578 N N . LYS B 1 72 ? 31.740 2.527 3.972 1.00 17.66 60 LYS B N 1
ATOM 1579 C CA . LYS B 1 72 ? 33.089 2.813 3.466 1.00 19.61 60 LYS B CA 1
ATOM 1580 C C . LYS B 1 72 ? 34.257 2.311 4.319 1.00 20.40 60 LYS B C 1
ATOM 1581 O O . LYS B 1 72 ? 35.358 2.115 3.804 1.00 23.83 60 LYS B O 1
ATOM 1587 N N . ALA B 1 73 ? 34.021 2.100 5.610 1.00 18.04 61 ALA B N 1
ATOM 1588 C CA . ALA B 1 73 ? 35.108 1.822 6.540 1.00 17.84 61 ALA B CA 1
ATOM 1589 C C . ALA B 1 73 ? 34.735 0.823 7.638 1.00 17.08 61 ALA B C 1
ATOM 1590 O O . ALA B 1 73 ? 33.658 0.212 7.609 1.00 14.65 61 ALA B O 1
ATOM 1592 N N . ALA B 1 74 ? 35.657 0.642 8.581 1.00 17.00 62 ALA B N 1
ATOM 1593 C CA . ALA B 1 74 ? 35.454 -0.204 9.747 1.00 16.92 62 ALA B CA 1
ATOM 1594 C C . ALA B 1 74 ? 36.294 0.336 10.888 1.00 16.99 62 ALA B C 1
ATOM 1595 O O . ALA B 1 74 ? 37.292 1.025 10.663 1.00 18.26 62 ALA B O 1
ATOM 1597 N N . ALA B 1 75 ? 35.887 0.023 12.110 1.00 15.08 63 ALA B N 1
ATOM 1598 C CA . ALA B 1 75 ? 36.637 0.425 13.286 1.00 15.02 63 ALA B CA 1
ATOM 1599 C C . ALA B 1 75 ? 36.505 -0.626 14.362 1.00 15.28 63 ALA B C 1
ATOM 1600 O O . ALA B 1 75 ? 35.417 -1.162 14.598 1.00 13.72 63 ALA B O 1
ATOM 1602 N N . ASP B 1 76 ? 37.628 -0.924 14.999 1.00 14.09 64 ASP B N 1
ATOM 1603 C CA . ASP B 1 76 ? 37.620 -1.715 16.212 1.00 14.13 64 ASP B CA 1
ATOM 1604 C C . ASP B 1 76 ? 37.353 -0.740 17.362 1.00 13.63 64 ASP B C 1
ATOM 1605 O O . ASP B 1 76 ? 37.767 0.421 17.307 1.00 15.01 64 ASP B O 1
ATOM 1610 N N . VAL B 1 77 ? 36.640 -1.215 18.379 1.00 11.70 65 VAL B N 1
ATOM 1611 C CA . VAL B 1 77 ? 36.375 -0.448 19.592 1.00 12.54 65 VAL B CA 1
ATOM 1612 C C . VAL B 1 77 ? 37.175 -1.105 20.699 1.00 12.06 65 VAL B C 1
ATOM 1613 O O . VAL B 1 77 ? 37.087 -2.317 20.885 1.00 10.36 65 VAL B O 1
ATOM 1617 N N . TYR B 1 78 ? 37.963 -0.314 21.425 1.00 12.13 66 TYR B N 1
ATOM 1618 C CA . TYR B 1 78 ? 38.827 -0.832 22.483 1.00 13.61 66 TYR B CA 1
ATOM 1619 C C . TYR B 1 78 ? 38.215 -0.554 23.842 1.00 13.88 66 TYR B C 1
ATOM 1620 O O . TYR B 1 78 ? 37.651 0.515 24.048 1.00 14.74 66 TYR B O 1
ATOM 1629 N N . ALA B 1 79 ? 38.319 -1.515 24.760 1.00 12.73 67 ALA B N 1
ATOM 1630 C CA . ALA B 1 79 ? 37.850 -1.312 26.131 1.00 12.11 67 ALA B CA 1
ATOM 1631 C C . ALA B 1 79 ? 38.548 -0.066 26.714 1.00 12.60 67 ALA B C 1
ATOM 1632 O O . ALA B 1 79 ? 39.775 0.001 26.740 1.00 13.14 67 ALA B O 1
ATOM 1634 N N . PRO B 1 80 ? 37.767 0.938 27.132 1.00 12.68 68 PRO B N 1
ATOM 1635 C CA . PRO B 1 80 ? 38.387 2.142 27.690 1.00 12.98 68 PRO B CA 1
ATOM 1636 C C . PRO B 1 80 ? 38.771 1.946 29.143 1.00 13.41 68 PRO B C 1
ATOM 1637 O O . PRO B 1 80 ? 39.449 2.795 29.710 1.00 13.92 68 PRO B O 1
ATOM 1641 N N . LEU B 1 81 ? 38.292 0.850 29.730 1.00 15.15 69 LEU B N 1
ATOM 1642 C CA . LEU B 1 81 ? 38.533 0.497 31.122 1.00 14.00 69 LEU B CA 1
ATOM 1643 C C . LEU B 1 81 ? 38.587 -1.031 31.237 1.00 14.53 69 LEU B C 1
ATOM 1644 O O . LEU B 1 81 ? 38.120 -1.746 30.348 1.00 16.77 69 LEU B O 1
ATOM 1649 N N . SER B 1 82 ? 39.152 -1.523 32.334 1.00 12.57 70 SER B N 1
ATOM 1650 C CA . SER B 1 82 ? 39.133 -2.954 32.634 1.00 13.34 70 SER B CA 1
ATOM 1651 C C . SER B 1 82 ? 37.870 -3.298 33.411 1.00 12.85 70 SER B C 1
ATOM 1652 O O . SER B 1 82 ? 37.387 -2.489 34.193 1.00 10.11 70 SER B O 1
ATOM 1655 N N . GLY B 1 83 ? 37.340 -4.496 33.186 1.00 12.68 71 GLY B N 1
ATOM 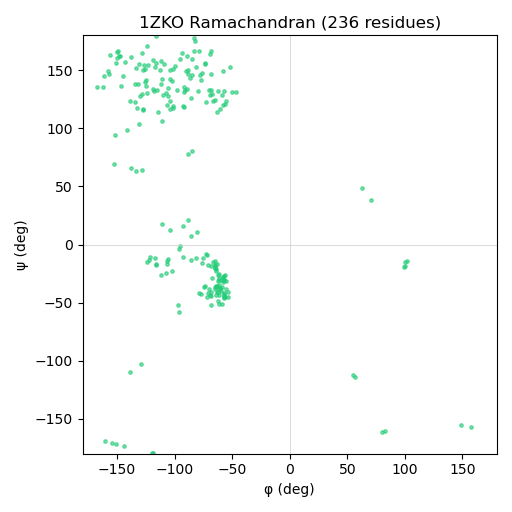1656 C CA . GLY B 1 83 ? 36.168 -4.973 33.918 1.00 12.86 71 GLY B CA 1
ATOM 1657 C C . GLY B 1 83 ? 35.376 -6.059 33.210 1.00 13.77 71 GLY B C 1
ATOM 1658 O O . GLY B 1 83 ? 35.908 -6.765 32.346 1.00 15.83 71 GLY B O 1
ATOM 1659 N N . LYS B 1 84 ? 34.098 -6.177 33.578 1.00 12.79 72 LYS B N 1
ATOM 1660 C CA . LYS B 1 84 ? 33.228 -7.239 33.086 1.00 11.30 72 LYS B CA 1
ATOM 1661 C C . LYS B 1 84 ? 32.062 -6.646 32.314 1.00 12.82 72 LYS B C 1
ATOM 1662 O O . LYS B 1 84 ? 31.418 -5.727 32.801 1.00 11.15 72 LYS B O 1
ATOM 1668 N N . ILE B 1 85 ? 31.772 -7.177 31.129 1.00 11.34 73 ILE B N 1
ATOM 1669 C CA . ILE B 1 85 ? 30.603 -6.725 30.370 1.00 13.05 73 ILE B CA 1
ATOM 1670 C C . ILE B 1 85 ? 29.326 -7.172 31.088 1.00 13.05 73 ILE B C 1
ATOM 1671 O O . ILE B 1 85 ? 29.187 -8.353 31.419 1.00 13.22 73 ILE B O 1
ATOM 1676 N N . VAL B 1 86 ? 28.398 -6.244 31.331 1.00 12.46 74 VAL B N 1
ATOM 1677 C CA . VAL B 1 86 ? 27.146 -6.592 32.030 1.00 12.71 74 VAL B CA 1
ATOM 1678 C C . VAL B 1 86 ? 25.850 -6.437 31.226 1.00 14.76 74 VAL B C 1
ATOM 1679 O O . VAL B 1 86 ? 24.810 -6.974 31.611 1.00 14.53 74 VAL B O 1
ATOM 1683 N N . GLU B 1 87 ? 25.915 -5.693 30.127 1.00 13.41 75 GLU B N 1
ATOM 1684 C CA . GLU B 1 87 ? 24.746 -5.447 29.291 1.00 12.87 75 GLU B CA 1
ATOM 1685 C C . GLU B 1 87 ? 25.239 -4.988 27.936 1.00 12.11 75 GLU B C 1
ATOM 1686 O O . GLU B 1 87 ? 26.272 -4.323 27.849 1.00 13.24 75 GLU B O 1
ATOM 1692 N N . VAL B 1 88 ? 24.515 -5.387 26.891 1.00 13.56 76 VAL B N 1
ATOM 1693 C CA . VAL B 1 88 ? 24.780 -4.923 25.524 1.00 12.47 76 VAL B CA 1
ATOM 1694 C C . VAL B 1 88 ? 23.521 -4.327 24.911 1.00 12.99 76 VAL B C 1
ATOM 1695 O O . VAL B 1 88 ? 22.393 -4.718 25.252 1.00 13.40 76 VAL B O 1
ATOM 1699 N N . ASN B 1 89 ? 23.717 -3.382 23.996 1.00 11.65 77 ASN B N 1
ATOM 1700 C CA . ASN B 1 89 ? 22.600 -2.733 23.330 1.00 11.69 77 ASN B CA 1
ATOM 1701 C C . ASN B 1 89 ? 22.139 -3.572 22.123 1.00 11.81 77 ASN B C 1
ATOM 1702 O O . ASN B 1 89 ? 22.482 -3.298 20.966 1.00 12.05 77 ASN B O 1
ATOM 1707 N N . GLU B 1 90 ? 21.355 -4.606 22.430 1.00 13.30 78 GLU B N 1
ATOM 1708 C CA . GLU B 1 90 ? 21.026 -5.688 21.493 1.00 15.34 78 GLU B CA 1
ATOM 1709 C C . GLU B 1 90 ? 20.371 -5.179 20.226 1.00 14.74 78 GLU B C 1
ATOM 1710 O O . GLU B 1 90 ? 20.537 -5.770 19.163 1.00 15.25 78 GLU B O 1
ATOM 1716 N N . LYS B 1 91 ? 19.639 -4.076 20.336 1.00 14.88 79 LYS B N 1
ATOM 1717 C CA . LYS B 1 91 ? 18.899 -3.551 19.190 1.00 13.59 79 LYS B CA 1
ATOM 1718 C C . LYS B 1 91 ? 19.814 -3.093 18.058 1.00 13.19 79 LYS B C 1
ATOM 1719 O O . LYS B 1 91 ? 19.371 -2.943 16.923 1.00 14.27 79 LYS B O 1
ATOM 1725 N N . LEU B 1 92 ? 21.092 -2.877 18.365 1.00 11.40 80 LEU B N 1
ATOM 1726 C CA . LEU B 1 92 ? 22.073 -2.525 17.322 1.00 12.27 80 LEU B CA 1
ATOM 1727 C C . LEU B 1 92 ? 22.291 -3.641 16.302 1.00 12.43 80 LEU B C 1
ATOM 1728 O O . LEU B 1 92 ? 22.766 -3.392 15.192 1.00 12.66 80 LEU B O 1
ATOM 1733 N N . ASP B 1 93 ? 21.931 -4.866 16.679 1.00 13.34 81 ASP B N 1
ATOM 1734 C CA . ASP B 1 93 ? 21.958 -6.010 15.761 1.00 16.38 81 ASP B CA 1
ATOM 1735 C C . ASP B 1 93 ? 21.014 -5.837 14.570 1.00 16.91 81 ASP B C 1
ATOM 1736 O O . ASP B 1 93 ? 21.295 -6.329 13.478 1.00 18.01 81 ASP B O 1
ATOM 1741 N N . THR B 1 94 ? 19.907 -5.131 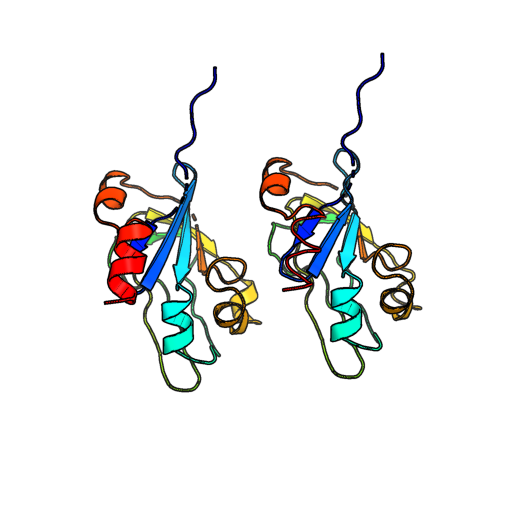14.786 1.00 17.98 82 THR B N 1
ATOM 1742 C CA . THR B 1 94 ? 18.898 -4.901 13.749 1.00 19.86 82 THR B CA 1
ATOM 1743 C C . THR B 1 94 ? 18.824 -3.438 13.299 1.00 18.87 82 THR B C 1
ATOM 1744 O O . THR B 1 94 ? 18.417 -3.145 12.170 1.00 18.72 82 THR B O 1
ATOM 1748 N N . GLU B 1 95 ? 19.220 -2.520 14.182 1.00 17.82 83 GLU B N 1
ATOM 1749 C CA . GLU B 1 95 ? 19.218 -1.091 13.870 1.00 16.15 83 GLU B CA 1
ATOM 1750 C C . GLU B 1 95 ? 20.575 -0.452 14.173 1.00 15.01 83 GLU B C 1
ATOM 1751 O O . GLU B 1 95 ? 20.665 0.426 15.032 1.00 12.10 83 GLU B O 1
ATOM 1757 N N . PRO B 1 96 ? 21.632 -0.873 13.451 1.00 13.69 84 PRO B N 1
ATOM 1758 C CA . PRO B 1 96 ? 22.961 -0.299 13.707 1.00 13.15 84 PRO B CA 1
ATOM 1759 C C . PRO B 1 96 ? 23.051 1.192 13.371 1.00 12.28 84 PRO B C 1
ATOM 1760 O O . PRO B 1 96 ? 23.949 1.874 13.854 1.00 11.46 84 PRO B O 1
ATOM 1764 N N . GLU B 1 97 ? 22.114 1.692 12.565 1.00 11.50 85 GLU B N 1
ATOM 1765 C CA . GLU B 1 97 ? 22.102 3.105 12.189 1.00 11.83 85 GLU B CA 1
ATOM 1766 C C . GLU B 1 97 ? 21.903 4.026 13.405 1.00 12.16 85 GLU B C 1
ATOM 1767 O O . GLU B 1 97 ? 22.179 5.238 13.328 1.00 11.73 85 GLU B O 1
ATOM 1773 N N . LEU B 1 98 ? 21.435 3.453 14.516 1.00 12.13 86 LEU B N 1
ATOM 1774 C CA . LEU B 1 98 ? 21.338 4.188 15.786 1.00 13.17 86 LEU B CA 1
ATOM 1775 C C . LEU B 1 98 ? 22.690 4.747 16.230 1.00 13.03 86 LEU B C 1
ATOM 1776 O O . LEU B 1 98 ? 22.751 5.755 16.935 1.00 14.40 86 LEU B O 1
ATOM 1781 N N . ILE B 1 99 ? 23.777 4.097 15.820 1.00 12.87 87 ILE B N 1
ATOM 1782 C CA . ILE B 1 99 ? 25.117 4.626 16.106 1.00 13.38 87 ILE B CA 1
ATOM 1783 C C . ILE B 1 99 ? 25.320 5.981 15.411 1.00 14.17 87 ILE B C 1
ATOM 1784 O O . ILE B 1 99 ? 25.959 6.880 15.963 1.00 13.52 87 ILE B O 1
ATOM 1789 N N . ASN B 1 100 ? 24.748 6.130 14.215 1.00 13.61 88 ASN B N 1
ATOM 1790 C CA . ASN B 1 100 ? 24.818 7.415 13.509 1.00 14.06 88 ASN B CA 1
ATOM 1791 C C . ASN B 1 100 ? 23.845 8.439 14.079 1.00 14.51 88 ASN B C 1
ATOM 1792 O O . ASN B 1 100 ? 24.199 9.619 14.236 1.00 14.06 88 ASN B O 1
ATOM 1797 N N . LYS B 1 101 ? 22.625 7.984 14.375 1.00 15.36 89 LYS B N 1
ATOM 1798 C CA . LYS B 1 101 ? 21.557 8.865 14.844 1.00 16.96 89 LYS B CA 1
ATOM 1799 C C . LYS B 1 101 ? 21.827 9.430 16.236 1.00 17.24 89 LYS B C 1
ATOM 1800 O O . LYS B 1 101 ? 21.769 10.645 16.439 1.00 17.91 89 LYS B O 1
ATOM 1806 N N . ASP B 1 102 ? 22.135 8.549 17.184 1.00 16.51 90 ASP B N 1
ATOM 1807 C CA . ASP B 1 102 ? 22.321 8.963 18.576 1.00 15.11 90 ASP B CA 1
ATOM 1808 C C . ASP B 1 102 ? 23.527 8.261 19.217 1.00 13.63 90 ASP B C 1
ATOM 1809 O O . ASP B 1 102 ? 23.355 7.491 20.160 1.00 12.74 90 ASP B O 1
ATOM 1814 N N . PRO B 1 103 ? 24.754 8.552 18.722 1.00 13.70 91 PRO B N 1
ATOM 1815 C CA . PRO B 1 103 ? 25.963 7.846 19.186 1.00 11.78 91 PRO B CA 1
ATOM 1816 C C . PRO B 1 103 ? 26.185 7.937 20.699 1.00 12.83 91 PRO B C 1
ATOM 1817 O O . PRO B 1 103 ? 26.713 7.003 21.313 1.00 10.79 91 PRO B O 1
ATOM 1821 N N . GLU B 1 104 ? 25.745 9.043 21.295 1.00 13.25 92 GLU B N 1
ATOM 1822 C CA . GLU B 1 104 ? 26.054 9.341 22.688 1.00 12.82 92 GLU B CA 1
ATOM 1823 C C . GLU B 1 104 ? 24.806 9.250 23.549 1.00 14.90 92 GLU B C 1
ATOM 1824 O O . GLU B 1 104 ? 24.759 9.753 24.684 1.00 15.17 92 GLU B O 1
ATOM 1830 N N . GLY B 1 105 ? 23.803 8.574 22.992 1.00 14.15 93 GLY B N 1
ATOM 1831 C CA . GLY B 1 105 ? 22.547 8.314 23.670 1.00 13.53 93 GLY B CA 1
ATOM 1832 C C . GLY B 1 105 ? 22.124 6.890 23.381 1.00 15.56 93 GLY B C 1
ATOM 1833 O O . GLY B 1 105 ? 22.767 5.952 23.844 1.00 15.64 93 GLY B O 1
ATOM 1834 N N . GLU B 1 106 ? 21.072 6.736 22.580 1.00 15.82 94 GLU B N 1
ATOM 1835 C CA . GLU B 1 106 ? 20.458 5.429 22.313 1.00 17.11 94 GLU B CA 1
ATOM 1836 C C . GLU B 1 106 ? 21.363 4.463 21.524 1.00 17.01 94 GLU B C 1
ATOM 1837 O O . GLU B 1 106 ? 21.101 3.260 21.467 1.00 19.51 94 GLU B O 1
ATOM 1840 N N . GLY B 1 107 ? 22.425 4.985 20.923 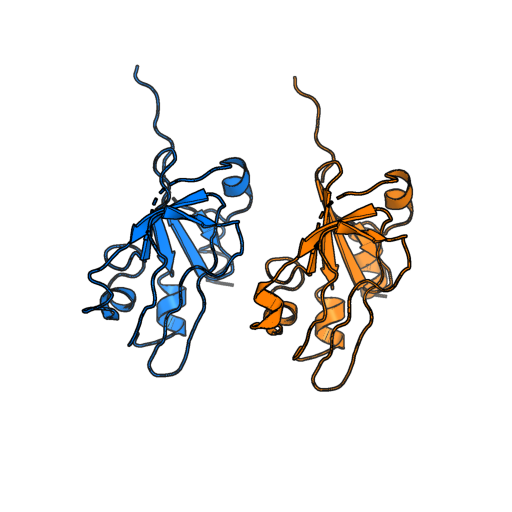1.00 13.91 95 GLY B N 1
ATOM 1841 C CA . GLY B 1 107 ? 23.366 4.151 20.188 1.00 13.19 95 GLY B CA 1
ATOM 1842 C C . GLY B 1 107 ? 24.556 3.653 20.994 1.00 12.06 95 GLY B C 1
ATOM 1843 O O . GLY B 1 107 ? 25.541 3.203 20.414 1.00 11.99 95 GLY B O 1
ATOM 1844 N N . TRP B 1 108 ? 24.468 3.742 22.326 1.00 11.68 96 TRP B N 1
ATOM 1845 C CA . TRP B 1 108 ? 25.477 3.204 23.229 1.00 10.39 96 TRP B CA 1
ATOM 1846 C C . TRP B 1 108 ? 25.745 1.733 22.879 1.00 9.85 96 TRP B C 1
ATOM 1847 O O . TRP B 1 108 ? 24.869 1.054 22.326 1.00 9.45 96 TRP B O 1
ATOM 1858 N N . LEU B 1 109 ? 26.946 1.241 23.166 1.00 9.30 97 LEU B N 1
ATOM 1859 C CA . LEU B 1 109 ? 27.303 -0.121 22.742 1.00 9.98 97 LEU B CA 1
ATOM 1860 C C . LEU B 1 109 ? 27.089 -1.157 23.826 1.00 12.17 97 LEU B C 1
ATOM 1861 O O . LEU B 1 109 ? 26.362 -2.133 23.636 1.00 11.22 97 LEU B O 1
ATOM 1866 N N . PHE B 1 110 ? 27.750 -0.950 24.956 1.00 11.82 98 PHE B N 1
ATOM 1867 C CA . PHE B 1 110 ? 27.673 -1.913 26.038 1.00 9.63 98 PHE B CA 1
ATOM 1868 C C . PHE B 1 110 ? 27.824 -1.193 27.366 1.00 11.26 98 PHE B C 1
ATOM 1869 O O . PHE B 1 110 ? 28.189 -0.011 27.411 1.00 10.86 98 PHE B O 1
ATOM 1877 N N . LYS B 1 111 ? 27.501 -1.904 28.440 1.00 9.35 99 LYS B N 1
ATOM 1878 C CA . LYS B 1 111 ? 27.785 -1.448 29.793 1.00 11.51 99 LYS B CA 1
ATOM 1879 C C . LYS B 1 111 ? 28.718 -2.457 30.434 1.00 12.14 99 LYS B C 1
ATOM 1880 O O . LYS B 1 111 ? 28.659 -3.656 30.114 1.00 14.20 99 LYS B O 1
ATOM 1899 N N . GLU B 1 113 ? 31.000 -3.461 34.295 1.00 13.40 101 GLU B N 1
ATOM 1900 C CA . GLU B 1 113 ? 31.291 -3.223 35.692 1.00 12.99 101 GLU B CA 1
ATOM 1901 C C . GLU B 1 113 ? 32.808 -3.071 35.786 1.00 14.59 101 GLU B C 1
ATOM 1902 O O . GLU B 1 113 ? 33.551 -4.000 35.462 1.00 15.96 101 GLU B O 1
ATOM 1908 N N . ILE B 1 114 ? 33.270 -1.889 36.187 1.00 13.45 102 ILE B N 1
ATOM 1909 C CA . ILE B 1 114 ? 34.700 -1.593 36.197 1.00 16.64 102 ILE B CA 1
ATOM 1910 C C . ILE B 1 114 ? 35.413 -2.216 37.391 1.00 17.78 102 ILE B C 1
ATOM 1911 O O . ILE B 1 114 ? 34.842 -2.318 38.477 1.00 19.61 102 ILE B O 1
ATOM 1916 N N . SER B 1 115 ? 36.661 -2.627 37.183 1.00 17.83 103 SER B N 1
ATOM 1917 C CA . SER B 1 115 ? 37.438 -3.280 38.239 1.00 18.64 103 SER B CA 1
ATOM 1918 C C . SER B 1 115 ? 38.542 -2.405 38.837 1.00 19.11 103 SER B C 1
ATOM 1919 O O . SER B 1 115 ? 39.041 -2.698 39.926 1.00 18.70 103 SER B O 1
ATOM 1922 N N . ASP B 1 116 ? 38.907 -1.333 38.134 1.00 19.64 104 ASP B N 1
ATOM 1923 C CA . ASP B 1 116 ? 39.953 -0.410 38.592 1.00 20.40 104 ASP B CA 1
ATOM 1924 C C . ASP B 1 116 ? 39.614 1.045 38.276 1.00 20.34 104 AS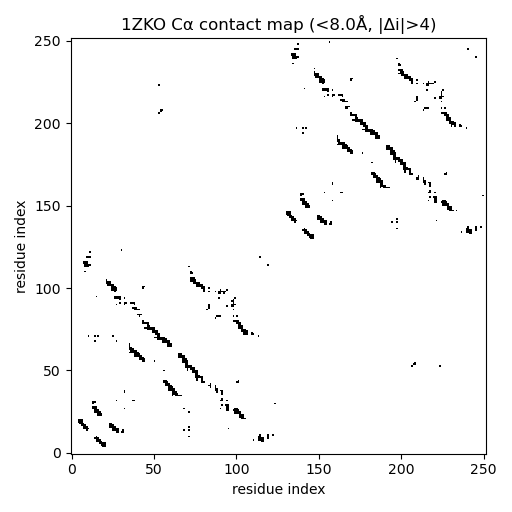P B C 1
ATOM 1925 O O . ASP B 1 116 ? 39.853 1.537 37.172 1.00 18.89 104 ASP B O 1
ATOM 1930 N N . GLU B 1 117 ? 39.088 1.719 39.291 1.00 21.15 105 GLU B N 1
ATOM 1931 C CA . GLU B 1 117 ? 38.667 3.112 39.229 1.00 22.27 105 GLU B CA 1
ATOM 1932 C C . GLU B 1 117 ? 39.796 4.069 38.850 1.00 21.65 105 GLU B C 1
ATOM 1933 O O . GLU B 1 117 ? 39.551 5.105 38.243 1.00 22.23 105 GLU B O 1
ATOM 1939 N N . GLY B 1 118 ? 41.026 3.718 39.216 1.00 22.36 106 GLY B N 1
ATOM 1940 C CA . GLY B 1 118 ? 42.205 4.526 38.884 1.00 22.16 106 GLY B CA 1
ATOM 1941 C C . GLY B 1 118 ? 42.386 4.752 37.392 1.00 20.82 106 GLY B C 1
ATOM 1942 O O . GLY B 1 118 ? 42.942 5.769 36.977 1.00 22.34 106 GLY B O 1
ATOM 1943 N N . GLU B 1 119 ? 41.898 3.811 36.580 1.00 18.67 107 GLU B N 1
ATOM 1944 C CA . GLU B 1 119 ? 42.028 3.907 35.125 1.00 17.09 107 GLU B CA 1
ATOM 1945 C C . GLU B 1 119 ? 41.270 5.104 34.564 1.00 16.12 107 GLU B C 1
ATOM 1946 O O . GLU B 1 119 ? 41.590 5.581 33.476 1.00 17.02 107 GLU B O 1
ATOM 1952 N N . LEU B 1 120 ? 40.272 5.578 35.307 1.00 17.45 108 LEU B N 1
ATOM 1953 C CA . LEU B 1 120 ? 39.463 6.714 34.870 1.00 16.61 108 LEU B CA 1
ATOM 1954 C C . LEU B 1 120 ? 40.318 7.960 34.692 1.00 17.34 108 LEU B C 1
ATOM 1955 O O . LEU B 1 120 ? 40.041 8.790 33.834 1.00 16.84 108 LEU B O 1
ATOM 1960 N N . GLU B 1 121 ? 41.376 8.059 35.489 1.00 17.14 109 GLU B N 1
ATOM 1961 C CA . GLU B 1 121 ? 42.254 9.225 35.477 1.00 18.70 109 GLU B CA 1
ATOM 1962 C C . GLU B 1 121 ? 43.148 9.289 34.242 1.00 18.81 109 GLU B C 1
ATOM 1963 O O . GLU B 1 121 ? 43.808 10.300 33.999 1.00 19.09 109 GLU B O 1
ATOM 1969 N N . ASP B 1 122 ? 43.137 8.217 33.450 1.00 18.99 110 ASP B N 1
ATOM 1970 C CA . ASP B 1 122 ? 43.890 8.167 32.197 1.00 18.77 110 ASP B CA 1
ATOM 1971 C C . ASP B 1 122 ? 43.038 8.618 31.014 1.00 17.46 110 ASP B C 1
ATOM 1972 O O . ASP B 1 122 ? 43.560 8.821 29.918 1.00 18.92 110 ASP B O 1
ATOM 1977 N N . LEU B 1 123 ? 41.734 8.765 31.244 1.00 15.42 111 LEU B N 1
ATOM 1978 C CA . LEU B 1 123 ? 40.795 9.192 30.199 1.00 14.63 111 LEU B CA 1
ATOM 1979 C C . LEU B 1 123 ? 40.687 10.713 30.161 1.00 14.84 111 LEU B C 1
ATOM 1980 O O . LEU B 1 123 ? 41.091 11.398 31.109 1.00 16.60 111 LEU B O 1
ATOM 1985 N N . LEU B 1 124 ? 40.180 11.231 29.049 1.00 13.03 112 LEU B N 1
ATOM 1986 C CA . LEU B 1 124 ? 40.001 12.664 28.877 1.00 14.26 112 LEU B CA 1
ATOM 1987 C C . LEU B 1 124 ? 38.661 13.105 29.433 1.00 15.19 112 LEU B C 1
ATOM 1988 O O . LEU B 1 124 ? 37.660 12.397 29.295 1.00 14.96 112 LEU B O 1
ATOM 1993 N N . ASP B 1 125 ? 38.630 14.291 30.037 1.00 15.22 113 ASP B N 1
ATOM 1994 C CA . ASP B 1 125 ? 37.358 14.901 30.402 1.00 13.24 113 ASP B CA 1
ATOM 1995 C C . ASP B 1 125 ? 36.796 15.602 29.170 1.00 12.61 113 ASP B C 1
ATOM 1996 O O . ASP B 1 125 ? 37.453 15.638 28.123 1.00 10.52 113 ASP B O 1
ATOM 2001 N N . GLU B 1 126 ? 35.585 16.143 29.277 1.00 9.82 114 GLU B N 1
ATOM 2002 C CA . GLU B 1 126 ? 34.915 16.689 28.091 1.00 11.27 114 GLU B CA 1
ATOM 2003 C C . GLU B 1 126 ? 35.673 17.857 27.485 1.00 11.15 114 GLU B C 1
ATOM 2004 O O . GLU B 1 126 ? 35.777 17.965 26.262 1.00 13.56 114 GLU B O 1
ATOM 2010 N N . GLN B 1 127 ? 36.196 18.730 28.338 1.00 12.50 115 GLN B N 1
ATOM 2011 C CA . GLN B 1 127 ? 37.008 19.852 27.864 1.00 13.33 115 GLN B CA 1
ATOM 2012 C C . GLN B 1 127 ? 38.233 19.365 27.076 1.00 14.21 115 GLN B C 1
ATOM 2013 O O . GLN B 1 127 ? 38.473 19.810 25.955 1.00 14.29 115 GLN B O 1
ATOM 2019 N N . ALA B 1 128 ? 38.997 18.448 27.667 1.00 14.24 116 ALA B N 1
ATOM 2020 C CA . ALA B 1 128 ? 40.170 17.860 27.017 1.00 13.26 116 ALA B CA 1
ATOM 2021 C C . ALA B 1 128 ? 39.827 17.188 25.684 1.00 13.94 116 ALA B C 1
ATOM 2022 O O . ALA B 1 128 ? 40.558 17.332 24.704 1.00 15.82 116 ALA B O 1
ATOM 2024 N N . TYR B 1 129 ? 38.710 16.464 25.654 1.00 11.31 117 TYR B N 1
ATOM 2025 C CA . TYR B 1 129 ? 38.257 15.796 24.437 1.00 13.53 117 TYR B CA 1
ATOM 2026 C C . TYR B 1 129 ? 37.774 16.778 23.372 1.00 14.17 117 TYR B C 1
ATOM 2027 O O . TYR B 1 129 ? 38.077 16.607 22.184 1.00 14.78 117 TYR B O 1
ATOM 2036 N N . GLN B 1 130 ? 37.004 17.783 23.781 1.00 15.41 118 GLN B N 1
ATOM 2037 C CA . GLN B 1 130 ? 36.539 18.776 22.816 1.00 18.97 118 GLN B CA 1
ATOM 2038 C C . GLN B 1 130 ? 37.727 19.516 22.205 1.00 19.41 118 GLN B C 1
ATOM 2039 O O . GLN B 1 130 ? 37.758 19.737 20.998 1.00 21.91 118 GLN B O 1
ATOM 2045 N N . GLU B 1 131 ? 38.725 19.844 23.027 1.00 22.06 119 GLU B N 1
ATOM 2046 C CA . GLU B 1 131 ? 39.969 20.449 22.532 1.00 22.99 119 GLU B CA 1
ATOM 2047 C C . GLU B 1 131 ? 40.718 19.537 21.569 1.00 22.70 119 GLU B C 1
ATOM 2048 O O . GLU B 1 131 ? 41.215 19.988 20.539 1.00 23.19 119 GLU B O 1
ATOM 2051 N N . PHE B 1 132 ? 40.796 18.255 21.920 1.00 23.29 120 PHE B N 1
ATOM 2052 C CA . PHE B 1 132 ? 41.478 17.245 21.120 1.00 22.88 120 PHE B CA 1
ATOM 2053 C C . PHE B 1 132 ? 40.903 17.187 19.706 1.00 23.37 120 PHE B C 1
ATOM 2054 O O . PHE B 1 132 ? 41.656 17.158 18.729 1.00 24.35 120 PHE B O 1
ATOM 2062 N N . CYS B 1 133 ? 39.572 17.185 19.610 1.00 23.21 121 CYS B N 1
ATOM 2063 C CA . CYS B 1 133 ? 38.863 17.104 18.325 1.00 24.00 121 CYS B CA 1
ATOM 2064 C C . CYS B 1 133 ? 38.955 18.389 17.506 1.00 25.29 121 CYS B C 1
ATOM 2065 O O . CYS B 1 133 ? 39.197 18.335 16.301 1.00 25.21 121 CYS B O 1
ATOM 2068 N N . ALA B 1 134 ? 38.751 19.534 18.159 1.00 27.12 122 ALA B N 1
ATOM 2069 C CA . ALA B 1 134 ? 38.821 20.834 17.480 1.00 28.30 122 ALA B CA 1
ATOM 2070 C C . ALA B 1 134 ? 40.208 21.101 16.892 1.00 30.28 122 ALA B C 1
ATOM 2071 O O . ALA B 1 134 ? 40.332 21.705 15.822 1.00 31.42 122 ALA B O 1
ATOM 2073 N N . GLN B 1 135 ? 41.242 20.636 17.593 1.00 30.61 123 GLN B N 1
ATOM 2074 C CA . GLN B 1 135 ? 42.625 20.814 17.163 1.00 31.82 123 GLN B CA 1
ATOM 2075 C C . GLN B 1 135 ? 43.003 19.818 16.072 1.00 33.13 123 GLN B C 1
ATOM 2076 O O . GLN B 1 135 ? 44.155 19.376 15.986 1.00 35.10 123 GLN B O 1
#

Foldseek 3Di:
DDDDWDWWFAALQAKIWTDTRFKTFIWGHLLVCVVQDQWDAKDAADFFDWFAFFCFGMKIHGPVGIDTDTRLATGGWHFALCVCRVVVRVCNVPGPPSNTGTMGGDDCVSRVVTHDPVRVVVSSVD/DDDDWDFWFAALLQKIWTDTHFKTFIFGHLLVCVVQDQWDDKAAADFFDWFAFQCFGMKTHGPPGIDTDTHLATGGWHFALVCCHVVVSCCNVPRPPSNTGTMGGDDPVSRVVTHDPVRVVVSSVD

Organism: Thermotoga maritima (strain ATCC 43589 / DSM 3109 / JCM 10099 / NBRC 100826 / MSB8) (NCBI:txid243274)

Radius of gyration: 19.57 Å; Cα contacts (8 Å, |Δi|>4): 581; chains: 2; bounding box: 52×35×51 Å

Solvent-accessible surface area: 13802 Å² total

B-factor: mean 18.65, std 8.11, range [2.0, 61.13]

InterPro domains:
  IPR000089 Biotin/lipoyl attachment [PS50968] (19-101)
  IPR002930 Glycine cleavage system H-protein [MF_00272] (1-122)
  IPR002930 Glycine cleavage system H-protein [PTHR11715] (2-123)
  IPR003016 2-oxo acid dehydrogenase, lipoyl-binding site [PS00189] (44-73)
  IPR011053 Single hybrid motif [SSF51230] (5-122)
  IPR017453 Glycine cleavage system H-protein, subgroup [TIGR00527] (5-122)
  IPR033753 Glycine cleavage system H-protein/Simiate [PF01597] (5-123)
  IPR033753 Glycine cleavage system H-protein/Simiate [cd06848] (6-100)

CATH classification: 2.40.50.100